Protein AF-A0A2J7PBF2-F1 (afdb_monomer_lite)

Structure (mmCIF, N/CA/C/O backbone):
data_AF-A0A2J7PBF2-F1
#
_entry.id   AF-A0A2J7PBF2-F1
#
loop_
_atom_site.group_PDB
_atom_site.id
_atom_site.type_symbol
_atom_site.label_atom_id
_atom_site.label_alt_id
_atom_site.label_comp_id
_atom_site.label_asym_id
_atom_site.label_entity_id
_atom_site.label_seq_id
_atom_site.pdbx_PDB_ins_code
_atom_site.Cartn_x
_atom_site.Cartn_y
_atom_site.Cartn_z
_atom_site.occupancy
_atom_site.B_iso_or_equiv
_atom_site.auth_seq_id
_atom_site.auth_comp_id
_atom_site.auth_asym_id
_atom_site.auth_atom_id
_atom_site.pdbx_PDB_model_num
ATOM 1 N N . MET A 1 1 ? -0.449 34.170 13.528 1.00 55.34 1 MET A N 1
ATOM 2 C CA . MET A 1 1 ? -1.630 33.608 12.831 1.00 55.34 1 MET A CA 1
ATOM 3 C C . MET A 1 1 ? -2.897 34.464 12.978 1.00 55.34 1 MET A C 1
ATOM 5 O O . MET A 1 1 ? -3.368 34.938 11.955 1.00 55.34 1 MET A O 1
ATOM 9 N N . ARG A 1 2 ? -3.435 34.766 14.178 1.00 56.31 2 ARG A N 1
ATOM 10 C CA . ARG A 1 2 ? -4.659 35.613 14.308 1.00 56.31 2 ARG A CA 1
ATOM 11 C C . ARG A 1 2 ? -4.538 37.021 13.689 1.00 56.31 2 ARG A C 1
ATOM 13 O O . ARG A 1 2 ? -5.483 37.511 13.079 1.00 56.31 2 ARG A O 1
ATOM 20 N N . ARG A 1 3 ? -3.357 37.652 13.784 1.00 59.91 3 ARG A N 1
ATOM 21 C CA . ARG A 1 3 ? -3.065 38.943 13.121 1.00 59.91 3 ARG A CA 1
ATOM 22 C C . ARG A 1 3 ? -3.139 38.848 11.590 1.00 59.91 3 ARG A C 1
ATOM 24 O O . ARG A 1 3 ? -3.672 39.749 10.958 1.00 59.91 3 ARG A O 1
ATOM 31 N N . THR A 1 4 ? -2.675 37.736 11.019 1.00 63.25 4 THR A N 1
ATOM 32 C CA . THR A 1 4 ? -2.695 37.460 9.576 1.00 63.25 4 THR A CA 1
ATOM 33 C C . THR A 1 4 ? -4.127 37.332 9.055 1.00 63.25 4 THR A C 1
ATOM 35 O O . THR A 1 4 ? -4.470 37.960 8.063 1.00 63.25 4 THR A O 1
ATOM 38 N N . GLN A 1 5 ? -5.000 36.614 9.769 1.00 62.41 5 GLN A N 1
ATOM 39 C CA . GLN A 1 5 ? -6.419 36.494 9.410 1.00 62.41 5 GLN A CA 1
ATOM 40 C C . GLN A 1 5 ? -7.144 37.847 9.428 1.00 62.41 5 GLN A C 1
ATOM 42 O O . GLN A 1 5 ? -7.892 38.161 8.508 1.00 62.41 5 GLN A O 1
ATOM 47 N N . CYS A 1 6 ? -6.907 38.666 10.457 1.00 63.06 6 CYS A N 1
ATOM 48 C CA . CYS A 1 6 ? -7.528 39.987 10.566 1.00 63.06 6 CYS A CA 1
ATOM 49 C C . CYS A 1 6 ? -7.038 40.941 9.458 1.00 63.06 6 CYS A C 1
ATOM 51 O O . CYS A 1 6 ? -7.817 41.728 8.923 1.00 63.06 6 CYS A O 1
ATOM 53 N N . PHE A 1 7 ? -5.763 40.825 9.072 1.00 68.50 7 PHE A N 1
ATOM 54 C CA . PHE A 1 7 ? -5.171 41.577 7.967 1.00 68.50 7 PHE A CA 1
ATOM 55 C C . PHE A 1 7 ? -5.744 41.162 6.604 1.00 68.50 7 PHE A C 1
ATOM 57 O O . PHE A 1 7 ? -6.197 42.027 5.862 1.00 68.50 7 PHE A O 1
ATOM 64 N N . ILE A 1 8 ? -5.821 39.856 6.312 1.00 67.00 8 ILE A N 1
ATOM 65 C CA . ILE A 1 8 ? -6.420 39.324 5.073 1.00 67.00 8 ILE A CA 1
ATOM 66 C C . ILE A 1 8 ? -7.884 39.757 4.956 1.00 67.00 8 ILE A C 1
ATOM 68 O O . ILE A 1 8 ? -8.304 40.244 3.910 1.00 67.00 8 ILE A O 1
ATOM 72 N N . ARG A 1 9 ? -8.654 39.652 6.047 1.00 66.69 9 ARG A N 1
ATOM 73 C CA . ARG A 1 9 ? -10.067 40.047 6.062 1.00 66.69 9 ARG A CA 1
ATOM 74 C C . ARG A 1 9 ? -10.241 41.544 5.795 1.00 66.69 9 ARG A C 1
ATOM 76 O O . ARG A 1 9 ? -11.125 41.912 5.032 1.00 66.69 9 ARG A O 1
ATOM 83 N N . LYS A 1 10 ? -9.379 42.402 6.359 1.00 67.69 10 LYS A N 1
ATOM 84 C CA . LYS A 1 10 ? -9.361 43.840 6.035 1.00 67.69 10 LYS A CA 1
ATOM 85 C C . LYS A 1 10 ? -8.977 44.097 4.577 1.00 67.69 10 LYS A C 1
ATOM 87 O O . LYS A 1 10 ? -9.641 44.898 3.937 1.00 67.69 10 LYS A O 1
ATOM 92 N N . MET A 1 11 ? -7.966 43.412 4.043 1.00 64.62 11 MET A N 1
ATOM 93 C CA . MET A 1 11 ? -7.528 43.575 2.648 1.00 64.62 11 MET A CA 1
ATOM 94 C C . MET A 1 11 ? -8.605 43.177 1.632 1.00 64.62 11 MET A C 1
ATOM 96 O O . MET A 1 11 ? -8.793 43.887 0.650 1.00 64.62 11 MET A O 1
ATOM 100 N N . LEU A 1 12 ? -9.327 42.080 1.885 1.00 62.88 12 LEU A N 1
ATOM 101 C CA . LEU A 1 12 ? -10.413 41.604 1.021 1.00 62.88 12 LEU A CA 1
ATOM 102 C C . LEU A 1 12 ? -11.661 42.499 1.107 1.00 62.88 12 LEU A C 1
ATOM 104 O O . LEU A 1 12 ? -12.283 42.772 0.086 1.00 62.88 12 LEU A O 1
ATOM 108 N N . LEU A 1 13 ? -12.006 42.999 2.302 1.00 61.34 13 LEU A N 1
ATOM 109 C CA . LEU A 1 13 ? -13.148 43.906 2.502 1.00 61.34 13 LEU A CA 1
ATOM 110 C C . LEU A 1 13 ? -12.910 45.321 1.957 1.00 61.34 13 LEU A C 1
ATOM 112 O O . LEU A 1 13 ? -13.873 46.025 1.676 1.00 61.34 13 LEU A O 1
ATOM 116 N N . LEU A 1 14 ? -11.653 45.752 1.816 1.00 56.31 14 LEU A N 1
ATOM 117 C CA . LEU A 1 14 ? -11.315 47.100 1.350 1.00 56.31 14 LEU A CA 1
ATOM 118 C C . LEU A 1 14 ? -11.436 47.294 -0.171 1.00 56.31 14 LEU A C 1
ATOM 120 O O . LEU A 1 14 ? -11.227 48.409 -0.635 1.00 56.31 14 LEU A O 1
ATOM 124 N N . SER A 1 15 ? -11.820 46.278 -0.958 1.00 52.28 15 SER A N 1
ATOM 125 C CA . SER A 1 15 ? -12.108 46.417 -2.405 1.00 52.28 15 SER A CA 1
ATOM 126 C C . SER A 1 15 ? -11.016 47.158 -3.208 1.00 52.28 15 SER A C 1
ATOM 128 O O . SER A 1 15 ? -11.296 47.781 -4.226 1.00 52.28 15 SER A O 1
ATOM 130 N N . CYS A 1 16 ? -9.754 47.118 -2.761 1.00 54.62 16 CYS A N 1
ATOM 131 C CA . CYS A 1 16 ? -8.705 47.960 -3.346 1.00 54.62 16 CYS A CA 1
ATOM 132 C C . CYS A 1 16 ? -8.061 47.381 -4.614 1.00 54.62 16 CYS A C 1
ATOM 134 O O . CYS A 1 16 ? -7.408 48.132 -5.328 1.00 54.62 16 CYS A O 1
ATOM 136 N N . PHE A 1 17 ? -8.237 46.095 -4.938 1.00 57.12 17 PHE A N 1
ATOM 137 C CA . PHE A 1 17 ? -7.654 45.505 -6.150 1.00 57.12 17 PHE A CA 1
ATOM 138 C C . PHE A 1 17 ? -8.532 44.377 -6.702 1.00 57.12 17 PHE A C 1
ATOM 140 O O . PHE A 1 17 ? -8.533 43.272 -6.168 1.00 57.12 17 PHE A O 1
ATOM 147 N N . CYS A 1 18 ? -9.226 44.622 -7.819 1.00 58.78 18 CYS A N 1
ATOM 148 C CA . CYS A 1 18 ? -10.043 43.616 -8.518 1.00 58.78 18 CYS A CA 1
ATOM 149 C C . CYS A 1 18 ? -9.223 42.464 -9.142 1.00 58.78 18 CYS A C 1
ATOM 151 O O . CYS A 1 18 ? -9.798 41.587 -9.776 1.00 58.78 18 CYS A O 1
ATOM 153 N N . HIS A 1 19 ? -7.890 42.473 -9.033 1.00 70.88 19 HIS A N 1
ATOM 154 C CA . HIS A 1 19 ? -6.988 41.471 -9.628 1.00 70.88 19 HIS A CA 1
ATOM 155 C C . HIS A 1 19 ? -6.081 40.779 -8.601 1.00 70.88 19 HIS A C 1
ATOM 157 O O . HIS A 1 19 ? -5.172 40.038 -8.972 1.00 70.88 19 HIS A O 1
ATOM 163 N N . LEU A 1 20 ? -6.291 41.008 -7.303 1.00 70.06 20 LEU A N 1
ATOM 164 C CA . LEU A 1 20 ? -5.464 40.370 -6.288 1.00 70.06 20 LEU A CA 1
ATOM 165 C C . LEU A 1 20 ? -5.981 38.961 -5.967 1.00 70.06 20 LEU A C 1
ATOM 167 O O . LEU A 1 20 ? -7.043 38.809 -5.371 1.00 70.06 20 LEU A O 1
ATOM 171 N N . THR A 1 21 ? -5.181 37.944 -6.291 1.00 77.56 21 THR A N 1
ATOM 172 C CA . THR A 1 21 ? -5.405 36.553 -5.866 1.00 77.56 21 THR A CA 1
ATOM 173 C C . THR A 1 21 ? -4.344 36.160 -4.840 1.00 77.56 21 THR A C 1
ATOM 175 O O . THR A 1 21 ? -3.152 36.325 -5.087 1.00 77.56 21 THR A O 1
ATOM 178 N N . ILE A 1 22 ? -4.764 35.643 -3.682 1.00 77.94 22 ILE A N 1
ATOM 179 C CA . ILE A 1 22 ? -3.864 35.139 -2.633 1.00 77.94 22 ILE A CA 1
ATOM 180 C C . ILE A 1 22 ? -3.966 33.612 -2.616 1.00 77.94 22 ILE A C 1
ATOM 182 O O . ILE A 1 22 ? -5.047 33.077 -2.379 1.00 77.94 22 ILE A O 1
ATOM 186 N N . ILE A 1 23 ? -2.847 32.918 -2.845 1.00 81.38 23 ILE A N 1
ATOM 187 C CA . ILE A 1 23 ? -2.780 31.450 -2.853 1.00 81.38 23 ILE A CA 1
ATOM 188 C C . ILE A 1 23 ? -2.125 30.967 -1.558 1.00 81.38 23 ILE A C 1
ATOM 190 O O . ILE A 1 23 ? -1.000 31.351 -1.237 1.00 81.38 23 ILE A O 1
ATOM 194 N N . PHE A 1 24 ? -2.825 30.102 -0.823 1.00 77.38 24 PHE A N 1
ATOM 195 C CA . PHE A 1 24 ? -2.285 29.392 0.334 1.00 77.38 24 PHE A CA 1
ATOM 196 C C . PHE A 1 24 ? -2.033 27.934 -0.047 1.00 77.38 24 PHE A C 1
ATOM 198 O O . PHE A 1 24 ? -2.976 27.212 -0.351 1.00 77.38 24 PHE A O 1
ATOM 205 N N . ASN A 1 25 ? -0.773 27.496 0.013 1.00 76.31 25 ASN A N 1
ATOM 206 C CA . ASN A 1 25 ? -0.410 26.091 -0.156 1.00 76.31 25 ASN A CA 1
ATOM 207 C C . ASN A 1 25 ? -0.155 25.461 1.211 1.00 76.31 25 ASN A C 1
ATOM 209 O O . ASN A 1 25 ? 0.690 25.929 1.977 1.00 76.31 25 ASN A O 1
ATOM 213 N N . SER A 1 26 ? -0.870 24.384 1.518 1.00 70.69 26 SER A N 1
ATOM 214 C CA . SER A 1 26 ? -0.619 23.601 2.720 1.00 70.69 26 SER A CA 1
ATOM 215 C C . SER A 1 26 ? -0.996 22.141 2.543 1.00 70.69 26 SER A C 1
ATOM 217 O O . SER A 1 26 ? -2.040 21.845 1.969 1.00 70.69 26 SER A O 1
ATOM 219 N N . PHE A 1 27 ? -0.207 21.242 3.130 1.00 61.25 27 PHE A N 1
ATOM 220 C CA . PHE A 1 27 ? -0.631 19.860 3.322 1.00 61.25 27 PHE A CA 1
ATOM 221 C C . PHE A 1 27 ? -1.717 19.809 4.400 1.00 61.25 27 PHE A C 1
ATOM 223 O O . PHE A 1 27 ? -1.505 20.379 5.478 1.00 61.25 27 PHE A O 1
ATOM 230 N N . PRO A 1 28 ? -2.855 19.135 4.159 1.00 53.97 28 PRO A N 1
ATOM 231 C CA . PRO A 1 28 ? -3.890 18.987 5.167 1.00 53.97 28 PRO A CA 1
ATOM 232 C C . PRO A 1 28 ? -3.368 18.093 6.299 1.00 53.97 28 PRO A C 1
ATOM 234 O O . PRO A 1 28 ? -3.503 16.875 6.286 1.00 53.97 28 PRO A O 1
ATOM 237 N N . LYS A 1 29 ? -2.750 18.696 7.317 1.00 53.97 29 LYS A N 1
ATOM 238 C CA . LYS A 1 29 ? -2.729 18.093 8.654 1.00 53.97 29 LYS A CA 1
ATOM 239 C C . LYS A 1 29 ? -4.139 18.251 9.222 1.00 53.97 29 LYS A C 1
ATOM 241 O O . LYS A 1 29 ? -4.768 19.272 8.939 1.00 53.97 29 LYS A O 1
ATOM 246 N N . ARG A 1 30 ? -4.638 17.250 9.974 1.00 47.62 30 ARG A N 1
ATOM 247 C CA . ARG A 1 30 ? -5.974 17.283 10.616 1.00 47.62 30 ARG A CA 1
ATOM 248 C C . ARG A 1 30 ? -6.284 18.711 11.073 1.00 47.62 30 ARG A C 1
ATOM 250 O O . ARG A 1 30 ? -5.440 19.313 11.731 1.00 47.62 30 ARG A O 1
ATOM 257 N N . CYS A 1 31 ? -7.452 19.220 10.678 1.00 50.06 31 CYS A N 1
ATOM 258 C CA . CYS A 1 31 ? -7.859 20.631 10.586 1.00 50.06 31 CYS A CA 1
ATOM 259 C C . CYS A 1 31 ? -7.733 21.514 11.850 1.00 50.06 31 CYS A C 1
ATOM 261 O O . CYS A 1 31 ? -8.259 22.622 11.870 1.00 50.06 31 CYS A O 1
ATOM 263 N N . THR A 1 32 ? -7.047 21.084 12.905 1.00 51.72 32 THR A N 1
ATOM 264 C CA . THR A 1 32 ? -6.913 21.802 14.175 1.00 51.72 32 THR A CA 1
ATOM 265 C C . THR A 1 32 ? -5.867 22.920 14.158 1.00 51.72 32 THR A C 1
ATOM 267 O O . THR A 1 32 ? -5.879 23.762 15.053 1.00 51.72 32 THR A O 1
ATOM 270 N N . SER A 1 33 ? -4.973 22.979 13.163 1.00 56.09 33 SER A N 1
ATOM 271 C CA . SER A 1 33 ? -3.923 24.011 13.088 1.00 56.09 33 SER A CA 1
ATOM 272 C C . SER A 1 33 ? -4.287 25.244 12.251 1.00 56.09 33 SER A C 1
ATOM 274 O O . SER A 1 33 ? -3.586 26.256 12.332 1.00 56.09 33 SER A O 1
ATOM 276 N N . TYR A 1 34 ? -5.361 25.195 11.457 1.00 62.75 34 TYR A N 1
ATOM 277 C CA . TYR A 1 34 ? -5.760 26.291 10.569 1.00 62.75 34 TYR A CA 1
ATOM 278 C C . TYR A 1 34 ? -6.871 27.140 11.184 1.00 62.75 34 TYR A C 1
ATOM 280 O O . TYR A 1 34 ? -7.789 26.643 11.831 1.00 62.75 34 TYR A O 1
ATOM 288 N N . LEU A 1 35 ? -6.798 28.455 10.966 1.00 71.94 35 LEU A N 1
ATOM 289 C CA . LEU A 1 35 ? -7.853 29.367 11.394 1.00 71.94 35 LEU A CA 1
ATOM 290 C C . LEU A 1 35 ? -9.091 29.131 10.530 1.00 71.94 35 LEU A C 1
ATOM 292 O O . LEU A 1 35 ? -9.091 29.466 9.345 1.00 71.94 35 LEU A O 1
ATOM 296 N N . GLN A 1 36 ? -10.142 28.600 11.151 1.00 72.25 36 GLN A N 1
ATOM 297 C CA . GLN A 1 36 ? -11.417 28.268 10.517 1.00 72.25 36 GLN A CA 1
ATOM 298 C C . GLN A 1 36 ? -11.941 29.393 9.610 1.00 72.25 36 GLN A C 1
ATOM 300 O O . GLN A 1 36 ? -12.269 29.146 8.456 1.00 72.25 36 GLN A O 1
ATOM 305 N N . GLY A 1 37 ? -11.895 30.649 10.063 1.00 73.19 37 GLY A N 1
ATOM 306 C CA . GLY A 1 37 ? -12.390 31.766 9.254 1.00 73.19 37 GLY A CA 1
ATOM 307 C C . GLY A 1 37 ? -11.551 32.117 8.012 1.00 73.19 37 GLY A C 1
ATOM 308 O O . GLY A 1 37 ? -12.061 32.822 7.152 1.00 73.19 37 GLY A O 1
ATOM 309 N N . ILE A 1 38 ? -10.291 31.665 7.883 1.00 76.44 38 ILE A N 1
ATOM 310 C CA . ILE A 1 38 ? -9.569 31.750 6.594 1.00 76.44 38 ILE A CA 1
ATOM 311 C C . ILE A 1 38 ? -10.125 30.690 5.645 1.00 76.44 38 ILE A C 1
ATOM 313 O O . ILE A 1 38 ? -10.450 31.018 4.512 1.00 76.44 38 ILE A O 1
ATOM 317 N N . LEU A 1 39 ? -10.286 29.454 6.129 1.00 76.19 39 LEU A N 1
ATOM 318 C CA . LEU A 1 39 ? -10.810 28.340 5.337 1.00 76.19 39 LEU A CA 1
ATOM 319 C C . LEU A 1 39 ? -12.247 28.590 4.865 1.00 76.19 39 LEU A C 1
ATOM 321 O O . LEU A 1 39 ? -12.587 28.236 3.745 1.00 76.19 39 LEU A O 1
ATOM 325 N N . GLU A 1 40 ? -13.097 29.190 5.695 1.00 77.75 40 GLU A N 1
ATOM 326 C CA . GLU A 1 40 ? -14.477 29.539 5.324 1.00 77.75 40 GLU A CA 1
ATOM 327 C C . GLU A 1 40 ? -14.551 30.657 4.276 1.00 77.75 40 GLU A C 1
ATOM 329 O O . GLU A 1 40 ? -15.491 30.692 3.492 1.00 77.75 40 GLU A O 1
ATOM 334 N N . SER A 1 41 ? -13.563 31.559 4.245 1.00 78.44 41 SER A N 1
ATOM 335 C CA . SER A 1 41 ? -13.535 32.712 3.329 1.00 78.44 41 SER A CA 1
ATOM 336 C C . SER A 1 41 ? -12.669 32.486 2.081 1.00 78.44 41 SER A C 1
ATOM 338 O O . SER A 1 41 ? -12.477 33.416 1.300 1.00 78.44 41 SER A O 1
ATOM 340 N N . SER A 1 42 ? -12.110 31.286 1.898 1.00 81.38 42 SER A N 1
ATOM 341 C CA . SER A 1 42 ? -11.224 30.943 0.781 1.00 81.38 42 SER A CA 1
ATOM 342 C C . SER A 1 42 ? -11.865 29.933 -0.167 1.00 81.38 42 SER A C 1
ATOM 344 O O . SER A 1 42 ? -12.557 29.018 0.279 1.00 81.38 42 SER A O 1
ATOM 346 N N . ILE A 1 43 ? -11.540 30.020 -1.458 1.00 81.69 43 ILE A N 1
ATOM 347 C CA . ILE A 1 43 ? -11.797 28.927 -2.404 1.00 81.69 43 ILE A CA 1
ATOM 348 C C . ILE A 1 43 ? -10.828 27.788 -2.076 1.00 81.69 43 ILE A C 1
ATOM 350 O O . ILE A 1 43 ? -9.616 27.997 -2.016 1.00 81.69 43 ILE A O 1
ATOM 354 N N . LYS A 1 44 ? -11.365 26.592 -1.829 1.00 84.44 44 LYS A N 1
ATOM 355 C CA . LYS A 1 44 ? -10.581 25.400 -1.488 1.00 84.44 44 LYS A CA 1
ATOM 356 C C . LYS A 1 44 ? -10.373 24.582 -2.754 1.00 84.44 44 LYS A C 1
ATOM 358 O O . LYS A 1 44 ? -11.344 24.115 -3.339 1.00 84.44 44 LYS A O 1
ATOM 363 N N . ILE A 1 45 ? -9.117 24.422 -3.155 1.00 82.88 45 ILE A N 1
ATOM 364 C CA . ILE A 1 45 ? -8.722 23.547 -4.259 1.00 82.88 45 ILE A CA 1
ATOM 365 C C . ILE A 1 45 ? -7.903 22.415 -3.649 1.00 82.88 45 ILE A C 1
ATOM 367 O O . ILE A 1 45 ? -6.855 22.657 -3.049 1.00 82.88 45 ILE A O 1
ATOM 371 N N . THR A 1 46 ? -8.406 21.192 -3.764 1.00 77.38 46 THR A N 1
ATOM 372 C CA . THR A 1 46 ? -7.717 19.979 -3.324 1.00 77.38 46 THR A CA 1
ATOM 373 C C . THR A 1 46 ? -7.104 19.303 -4.541 1.00 77.38 46 THR A C 1
ATOM 375 O O . THR A 1 46 ? -7.813 18.918 -5.465 1.00 77.38 46 THR A O 1
ATOM 378 N N . ASN A 1 47 ? -5.775 19.190 -4.555 1.00 75.00 47 ASN A N 1
ATOM 379 C CA . ASN A 1 47 ? -5.074 18.360 -5.528 1.00 75.00 47 ASN A CA 1
ATOM 380 C C . ASN A 1 47 ? -4.877 16.977 -4.907 1.00 75.00 47 ASN A C 1
ATOM 382 O O . ASN A 1 47 ? -3.939 16.767 -4.132 1.00 75.00 47 ASN A O 1
ATOM 386 N N . GLU A 1 48 ? -5.814 16.073 -5.167 1.00 69.81 48 GLU A N 1
ATOM 387 C CA . GLU A 1 48 ? -5.691 14.683 -4.743 1.00 69.81 48 GLU A CA 1
ATOM 388 C C . GLU A 1 48 ? -4.881 13.917 -5.793 1.00 69.81 48 GLU A C 1
ATOM 390 O O . GLU A 1 48 ? -5.104 14.112 -6.991 1.00 69.81 48 GLU A O 1
ATOM 395 N N . PRO A 1 49 ? -3.908 13.079 -5.384 1.00 68.31 49 PRO A N 1
ATOM 396 C CA . PRO A 1 49 ? -3.228 12.222 -6.340 1.00 68.31 49 PRO A CA 1
ATOM 397 C C . PRO A 1 49 ? -4.275 11.338 -7.026 1.00 68.31 49 PRO A C 1
ATOM 399 O O . PRO A 1 49 ? -5.210 10.890 -6.355 1.00 68.31 49 PRO A O 1
ATOM 402 N N . PRO A 1 50 ? -4.133 11.082 -8.336 1.00 70.75 50 PRO A N 1
ATOM 403 C CA . PRO A 1 50 ? -5.074 10.219 -9.020 1.00 70.75 50 PRO A CA 1
ATOM 404 C C . PRO A 1 50 ? -5.053 8.840 -8.351 1.00 70.75 50 PRO A C 1
ATOM 406 O O . PRO A 1 50 ? -3.997 8.351 -7.945 1.00 70.75 50 PRO A O 1
ATOM 409 N N . THR A 1 51 ? -6.236 8.268 -8.156 1.00 78.50 51 THR A N 1
ATOM 410 C CA . THR A 1 51 ? -6.420 6.998 -7.451 1.00 78.50 51 THR A CA 1
ATOM 411 C C . THR A 1 51 ? -6.569 5.861 -8.451 1.00 78.50 51 THR A C 1
ATOM 413 O O . THR A 1 51 ? -7.010 6.075 -9.580 1.00 78.50 51 THR A O 1
ATOM 416 N N . GLY A 1 52 ? -6.171 4.659 -8.037 1.00 87.19 52 GLY A N 1
ATOM 417 C CA . GLY A 1 52 ? -6.268 3.460 -8.865 1.00 87.19 52 GLY A CA 1
ATOM 418 C C . GLY A 1 52 ? -4.954 3.044 -9.521 1.00 87.19 52 GLY A C 1
ATOM 419 O O . GLY A 1 52 ? -3.974 3.793 -9.560 1.00 87.19 52 GLY A O 1
ATOM 420 N N . MET A 1 53 ? -4.909 1.795 -9.990 1.00 92.56 53 MET A N 1
ATOM 421 C CA . MET A 1 53 ? -3.679 1.189 -10.514 1.00 92.56 53 MET A CA 1
ATOM 422 C C . MET A 1 53 ? -3.184 1.898 -11.777 1.00 92.56 53 MET A C 1
ATOM 424 O O . MET A 1 53 ? -2.021 2.287 -11.838 1.00 92.56 53 MET A O 1
ATOM 428 N N . GLN A 1 54 ? -4.075 2.119 -12.746 1.00 92.94 54 GLN A N 1
ATOM 429 C CA . GLN A 1 54 ? -3.741 2.711 -14.045 1.00 92.94 54 GLN A CA 1
ATOM 430 C C . GLN A 1 54 ? -3.082 4.079 -13.889 1.00 92.94 54 GLN A C 1
ATOM 432 O O . GLN A 1 54 ? -1.986 4.323 -14.389 1.00 92.94 54 GLN A O 1
ATOM 437 N N . ALA A 1 55 ? -3.716 4.957 -13.114 1.00 92.56 55 ALA A N 1
ATOM 438 C CA . ALA A 1 55 ? -3.238 6.316 -12.952 1.00 92.56 55 ALA A CA 1
ATOM 439 C C . ALA A 1 55 ? -1.918 6.391 -12.169 1.00 92.56 55 ALA A C 1
ATOM 441 O O . ALA A 1 55 ? -1.053 7.205 -12.492 1.00 92.56 55 ALA A O 1
ATOM 442 N N . ASN A 1 56 ? -1.726 5.523 -11.168 1.00 93.25 56 ASN A N 1
ATOM 443 C CA . ASN A 1 56 ? -0.451 5.443 -10.458 1.00 93.25 56 ASN A CA 1
ATOM 444 C C . ASN A 1 56 ? 0.661 4.830 -11.307 1.00 93.25 56 ASN A C 1
ATOM 446 O O . ASN A 1 56 ? 1.809 5.238 -11.151 1.00 93.25 56 ASN A O 1
ATOM 450 N N . LEU A 1 57 ? 0.343 3.896 -12.203 1.00 94.75 57 LEU A N 1
ATOM 451 C CA . LEU A 1 57 ? 1.327 3.312 -13.104 1.00 94.75 57 LEU A CA 1
ATOM 452 C C . LEU A 1 57 ? 1.807 4.327 -14.146 1.00 94.75 57 LEU A C 1
ATOM 454 O O . LEU A 1 57 ? 3.014 4.482 -14.314 1.00 94.75 57 LEU A O 1
ATOM 458 N N . HIS A 1 58 ? 0.895 5.091 -14.758 1.00 94.81 58 HIS A N 1
ATOM 459 C CA . HIS A 1 58 ? 1.282 6.227 -15.603 1.00 94.81 58 HIS A CA 1
ATOM 460 C C . HIS A 1 58 ? 2.135 7.223 -14.831 1.00 94.81 58 HIS A C 1
ATOM 462 O O . HIS A 1 58 ? 3.222 7.569 -15.270 1.00 94.81 58 HIS A O 1
ATOM 468 N N . LYS A 1 59 ? 1.701 7.602 -13.626 1.00 93.25 59 LYS A N 1
ATOM 469 C CA . LYS A 1 59 ? 2.452 8.527 -12.777 1.00 93.25 59 LYS A CA 1
ATOM 470 C C . LYS A 1 59 ? 3.845 8.004 -12.411 1.00 93.25 59 LYS A C 1
ATOM 472 O O . LYS A 1 59 ? 4.755 8.806 -12.222 1.00 93.25 59 LYS A O 1
ATOM 477 N N . ALA A 1 60 ? 4.013 6.692 -12.248 1.00 94.94 60 ALA A N 1
ATOM 478 C CA . ALA A 1 60 ? 5.313 6.076 -12.010 1.00 94.94 60 ALA A CA 1
ATOM 479 C C . ALA A 1 60 ? 6.203 6.188 -13.258 1.00 94.94 60 ALA A C 1
ATOM 481 O O . ALA A 1 60 ? 7.350 6.618 -13.131 1.00 94.94 60 ALA A O 1
ATOM 482 N N . LEU A 1 61 ? 5.656 5.895 -14.442 1.00 94.81 61 LEU A N 1
ATOM 483 C CA . LEU A 1 61 ? 6.355 6.015 -15.725 1.00 94.81 61 LEU A CA 1
ATOM 484 C C . LEU A 1 61 ? 6.682 7.459 -16.116 1.00 94.81 61 LEU A C 1
ATOM 486 O O . LEU A 1 61 ? 7.757 7.691 -16.654 1.00 94.81 61 LEU A O 1
ATOM 490 N N . ASP A 1 62 ? 5.836 8.432 -15.771 1.00 94.88 62 ASP A N 1
ATOM 491 C CA . ASP A 1 62 ? 6.043 9.867 -16.033 1.00 94.88 62 ASP A CA 1
ATOM 492 C C . ASP A 1 62 ? 7.318 10.436 -15.382 1.00 94.88 62 ASP A C 1
ATOM 494 O O . ASP A 1 62 ? 7.748 11.544 -15.704 1.00 94.88 62 ASP A O 1
ATOM 498 N N . ASN A 1 63 ? 7.941 9.700 -14.455 1.00 94.00 63 ASN A N 1
ATOM 499 C CA . ASN A 1 63 ? 9.238 10.075 -13.882 1.00 94.00 63 ASN A CA 1
ATOM 500 C C . ASN A 1 63 ? 10.416 9.788 -14.820 1.00 94.00 63 ASN A C 1
ATOM 502 O O . ASN A 1 63 ? 11.534 10.225 -14.542 1.00 94.00 63 ASN A O 1
ATOM 506 N N . PHE A 1 64 ? 10.170 9.068 -15.912 1.00 94.88 64 PHE A N 1
ATOM 507 C CA . PHE A 1 64 ? 11.154 8.665 -16.902 1.00 94.88 64 PHE A CA 1
ATOM 508 C C . PHE A 1 64 ? 10.775 9.220 -18.276 1.00 94.88 64 PHE A C 1
ATOM 510 O O . PHE A 1 64 ? 9.618 9.517 -18.560 1.00 94.88 64 PHE A O 1
ATOM 517 N N . ASN A 1 65 ? 11.773 9.381 -19.138 1.00 93.50 65 ASN A N 1
ATOM 518 C CA . ASN A 1 65 ? 11.606 9.823 -20.519 1.00 93.50 65 ASN A CA 1
ATOM 519 C C . ASN A 1 65 ? 12.168 8.766 -21.483 1.00 93.50 65 ASN A C 1
ATOM 521 O O . ASN A 1 65 ? 12.763 7.776 -21.056 1.00 93.50 65 ASN A O 1
ATOM 525 N N . GLN A 1 66 ? 12.003 8.985 -22.792 1.00 92.75 66 GLN A N 1
ATOM 526 C CA . GLN A 1 66 ? 12.533 8.072 -23.811 1.00 92.75 66 GLN A CA 1
ATOM 527 C C . GLN A 1 66 ? 14.043 7.836 -23.652 1.00 92.75 66 GLN A C 1
ATOM 529 O O . GLN A 1 66 ? 14.499 6.701 -23.723 1.00 92.75 66 GLN A O 1
ATOM 534 N N . GLU A 1 67 ? 14.802 8.894 -23.361 1.00 92.75 67 GLU A N 1
ATOM 535 C CA . GLU A 1 67 ? 16.252 8.811 -23.160 1.00 92.75 67 GLU A CA 1
ATOM 536 C C . GLU A 1 67 ? 16.620 7.902 -21.978 1.00 92.75 67 GLU A C 1
ATOM 538 O O . GLU A 1 67 ? 17.566 7.127 -22.068 1.00 92.75 67 GLU A O 1
ATOM 543 N N . ALA A 1 68 ? 15.855 7.952 -20.884 1.00 91.19 68 ALA A N 1
ATOM 544 C CA . ALA A 1 68 ? 16.047 7.073 -19.738 1.00 91.19 68 ALA A CA 1
ATOM 545 C C . ALA A 1 68 ? 15.733 5.612 -20.079 1.00 91.19 68 ALA A C 1
ATOM 547 O O . ALA A 1 68 ? 16.411 4.725 -19.577 1.00 91.19 68 ALA A O 1
ATOM 548 N N . LEU A 1 69 ? 14.749 5.337 -20.941 1.00 91.00 69 LEU A N 1
ATOM 549 C CA . LEU A 1 69 ? 14.454 3.969 -21.389 1.00 91.00 69 LEU A CA 1
ATOM 550 C C . LEU A 1 69 ? 15.564 3.392 -22.281 1.00 91.00 69 LEU A C 1
ATOM 552 O O . LEU A 1 69 ? 15.776 2.182 -22.284 1.00 91.00 69 LEU A O 1
ATOM 556 N N . GLU A 1 70 ? 16.265 4.244 -23.026 1.00 91.81 70 GLU A N 1
ATOM 557 C CA . GLU A 1 70 ? 17.313 3.875 -23.992 1.00 91.81 70 GLU A CA 1
ATOM 558 C C . GLU A 1 70 ? 18.738 4.043 -23.435 1.00 91.81 70 GLU A C 1
ATOM 560 O O . GLU A 1 70 ? 19.720 3.895 -24.156 1.00 91.81 70 GLU A O 1
ATOM 565 N N . MET A 1 71 ? 18.882 4.349 -22.142 1.00 90.94 71 MET A N 1
ATOM 566 C CA . MET A 1 71 ? 20.193 4.647 -21.556 1.00 90.94 71 MET A CA 1
ATOM 567 C C . MET A 1 71 ? 21.094 3.413 -21.391 1.00 90.94 71 MET A C 1
ATOM 569 O O . MET A 1 71 ? 22.309 3.561 -21.286 1.00 90.94 71 MET A O 1
ATOM 573 N N . CYS A 1 72 ? 20.510 2.213 -21.312 1.00 91.19 72 CYS A N 1
ATOM 574 C CA . CYS A 1 72 ? 21.219 0.968 -21.021 1.00 91.19 72 CYS A CA 1
ATOM 575 C C . CYS A 1 72 ? 21.547 0.193 -22.301 1.00 91.19 72 CYS A C 1
ATOM 577 O O . CYS A 1 72 ? 20.700 0.031 -23.173 1.00 91.19 72 CYS A O 1
ATOM 579 N N . SER A 1 73 ? 22.749 -0.380 -22.364 1.00 90.19 73 SER A N 1
ATOM 580 C CA . SER A 1 73 ? 23.197 -1.269 -23.443 1.00 90.19 73 SER A CA 1
ATOM 581 C C . SER A 1 73 ? 22.334 -2.529 -23.598 1.00 90.19 73 SER A C 1
ATOM 583 O O . SER A 1 73 ? 22.253 -3.096 -24.687 1.00 90.19 73 SER A O 1
ATOM 585 N N . LYS A 1 74 ? 21.669 -2.955 -22.518 1.00 92.00 74 LYS A N 1
ATOM 586 C CA . LYS A 1 74 ? 20.730 -4.085 -22.463 1.00 92.00 74 LYS A CA 1
ATOM 587 C C . LYS A 1 74 ? 19.297 -3.585 -22.373 1.00 92.00 74 LYS A C 1
ATOM 589 O O . LYS A 1 74 ? 18.642 -3.688 -21.336 1.00 92.00 74 LYS A O 1
ATOM 594 N N . GLU A 1 75 ? 18.840 -2.969 -23.458 1.00 90.38 75 GLU A N 1
ATOM 595 C CA . GLU A 1 75 ? 17.559 -2.263 -23.472 1.00 90.38 75 GLU A CA 1
ATOM 596 C C . GLU A 1 75 ? 16.368 -3.156 -23.113 1.00 90.38 75 GLU A C 1
ATOM 598 O O . GLU A 1 75 ? 15.493 -2.718 -22.373 1.00 90.38 75 GLU A O 1
ATOM 603 N N . ALA A 1 76 ? 16.318 -4.393 -23.618 1.00 91.44 76 ALA A N 1
ATOM 604 C CA . ALA A 1 76 ? 15.172 -5.275 -23.401 1.00 91.44 76 ALA A CA 1
ATOM 605 C C . ALA A 1 76 ? 15.012 -5.625 -21.913 1.00 91.44 76 ALA A C 1
ATOM 607 O O . ALA A 1 76 ? 13.936 -5.455 -21.343 1.00 91.44 76 ALA A O 1
ATOM 608 N N . GLU A 1 77 ? 16.100 -6.040 -21.266 1.00 93.31 77 GLU A N 1
ATOM 609 C CA . GLU A 1 77 ? 16.135 -6.379 -19.847 1.00 93.31 77 GLU A CA 1
ATOM 610 C C . GLU A 1 77 ? 15.884 -5.151 -18.971 1.00 93.31 77 GLU A C 1
ATOM 612 O O . GLU A 1 77 ? 15.106 -5.214 -18.017 1.00 93.31 77 GLU A O 1
ATOM 617 N N . PHE A 1 78 ? 16.511 -4.019 -19.304 1.00 95.31 78 PHE A N 1
ATOM 618 C CA . PHE A 1 78 ? 16.351 -2.781 -18.549 1.00 95.31 78 PHE A CA 1
ATOM 619 C C . PHE A 1 78 ? 14.908 -2.274 -18.600 1.00 95.31 78 PHE A C 1
ATOM 621 O O . PHE A 1 78 ? 14.322 -2.015 -17.550 1.00 95.31 78 PHE A O 1
ATOM 628 N N . LYS A 1 79 ? 14.308 -2.180 -19.794 1.00 95.00 79 LYS A N 1
ATOM 629 C CA . LYS A 1 79 ? 12.937 -1.684 -19.973 1.00 95.00 79 LYS A CA 1
ATOM 630 C C . LYS A 1 79 ? 11.908 -2.612 -19.320 1.00 95.00 79 LYS A C 1
ATOM 632 O O . LYS A 1 79 ? 10.997 -2.125 -18.650 1.00 95.00 79 LYS A O 1
ATOM 637 N N . ALA A 1 80 ? 12.084 -3.932 -19.433 1.00 94.69 80 ALA A N 1
ATOM 638 C CA . ALA A 1 80 ? 11.195 -4.906 -18.800 1.00 94.69 80 ALA A CA 1
ATOM 639 C C . ALA A 1 80 ? 11.218 -4.791 -17.263 1.00 94.69 80 ALA A C 1
ATOM 641 O O . ALA A 1 80 ? 10.165 -4.680 -16.627 1.00 94.69 80 ALA A O 1
ATOM 642 N N . ILE A 1 81 ? 12.411 -4.737 -16.654 1.00 95.69 81 ILE A N 1
ATOM 643 C CA . ILE A 1 81 ? 12.552 -4.596 -15.195 1.00 95.69 81 ILE A CA 1
ATOM 644 C C . ILE A 1 81 ? 12.091 -3.209 -14.728 1.00 95.69 81 ILE A C 1
ATOM 646 O O . ILE A 1 81 ? 11.438 -3.109 -13.691 1.00 95.69 81 ILE A O 1
ATOM 650 N N . LEU A 1 82 ? 12.365 -2.141 -15.483 1.00 96.12 82 LEU A N 1
ATOM 651 C CA . LEU A 1 82 ? 11.890 -0.789 -15.171 1.00 96.12 82 LEU A CA 1
ATOM 652 C C . LEU A 1 82 ? 10.362 -0.734 -15.129 1.00 96.12 82 LEU A C 1
AT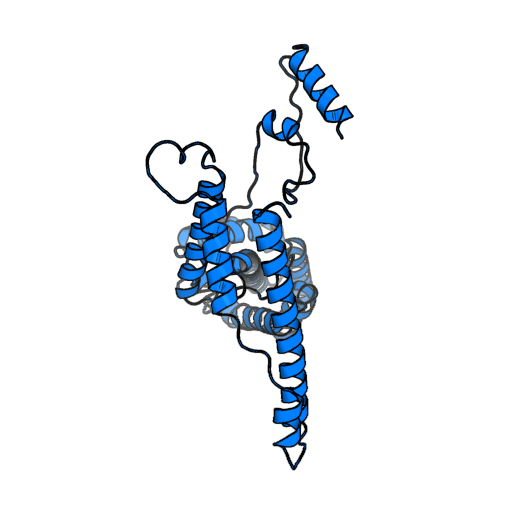OM 654 O O . LEU A 1 82 ? 9.800 -0.184 -14.180 1.00 96.12 82 LEU A O 1
ATOM 658 N N . PHE A 1 83 ? 9.684 -1.328 -16.113 1.00 96.12 83 PHE A N 1
ATOM 659 C CA . PHE A 1 83 ? 8.225 -1.385 -16.123 1.00 96.12 83 PHE A CA 1
ATOM 660 C C . PHE A 1 83 ? 7.688 -2.182 -14.927 1.00 96.12 83 PHE A C 1
ATOM 662 O O . PHE A 1 83 ? 6.782 -1.718 -14.233 1.00 96.12 83 PHE A O 1
ATOM 669 N N . SER A 1 84 ? 8.293 -3.336 -14.628 1.00 96.31 84 SER A N 1
ATOM 670 C CA . SER A 1 84 ? 7.946 -4.137 -13.448 1.00 96.31 84 SER A CA 1
ATOM 671 C C . SER A 1 84 ? 8.154 -3.364 -12.135 1.00 96.31 84 SER A C 1
ATOM 673 O O . SER A 1 84 ? 7.303 -3.404 -11.247 1.00 96.31 84 SER A O 1
ATOM 675 N N . LEU A 1 85 ? 9.215 -2.557 -12.024 1.00 96.69 85 LEU A N 1
ATOM 676 C CA . LEU A 1 85 ? 9.443 -1.665 -10.882 1.00 96.69 85 LEU A CA 1
ATOM 677 C C . LEU A 1 85 ? 8.406 -0.542 -10.784 1.00 96.69 85 LEU A C 1
ATOM 679 O O . LEU A 1 85 ? 7.993 -0.197 -9.676 1.00 96.69 85 LEU A O 1
ATOM 683 N N . CYS A 1 86 ? 7.962 0.021 -11.909 1.00 96.44 86 CYS A N 1
ATOM 684 C CA . CYS A 1 86 ? 6.884 1.012 -11.924 1.00 96.44 86 CYS A CA 1
ATOM 685 C C . CYS A 1 86 ? 5.562 0.391 -11.457 1.00 96.44 86 CYS A C 1
ATOM 687 O O . CYS A 1 86 ? 4.854 0.986 -10.641 1.00 96.44 86 CYS A O 1
ATOM 689 N N . TYR A 1 87 ? 5.270 -0.833 -11.903 1.00 96.44 87 TYR A N 1
ATOM 690 C CA . TYR A 1 87 ? 4.125 -1.614 -11.441 1.00 96.44 87 TYR A CA 1
ATOM 691 C C . TYR A 1 87 ? 4.206 -1.905 -9.944 1.00 96.44 87 TYR A C 1
ATOM 693 O O . TYR A 1 87 ? 3.278 -1.602 -9.195 1.00 96.44 87 TYR A O 1
ATOM 701 N N . PHE A 1 88 ? 5.350 -2.402 -9.477 1.00 96.75 88 PHE A N 1
ATOM 702 C CA . PHE A 1 88 ? 5.615 -2.626 -8.062 1.00 96.75 88 PHE A CA 1
ATOM 703 C C . PHE A 1 88 ? 5.430 -1.344 -7.236 1.00 96.75 88 PHE A C 1
ATOM 705 O O . PHE A 1 88 ? 4.756 -1.374 -6.206 1.00 96.75 88 PHE A O 1
ATOM 712 N N . HIS A 1 89 ? 5.952 -0.204 -7.702 1.00 96.12 89 HIS A N 1
ATOM 713 C CA . HIS A 1 89 ? 5.785 1.090 -7.040 1.00 96.12 89 HIS A CA 1
ATOM 714 C C . HIS A 1 89 ? 4.306 1.489 -6.917 1.00 96.12 89 HIS A C 1
ATOM 716 O O . HIS A 1 89 ? 3.857 1.901 -5.843 1.00 96.12 89 HIS A O 1
ATOM 722 N N . ALA A 1 90 ? 3.528 1.318 -7.990 1.00 94.94 90 ALA A N 1
ATOM 723 C CA . ALA A 1 90 ? 2.091 1.572 -7.982 1.00 94.94 90 ALA A CA 1
ATOM 724 C C . ALA A 1 90 ? 1.353 0.642 -7.000 1.00 94.94 90 ALA A C 1
ATOM 726 O O . ALA A 1 90 ? 0.518 1.108 -6.219 1.00 94.94 90 ALA A O 1
ATOM 727 N N . VAL A 1 91 ? 1.715 -0.647 -6.958 1.00 94.69 91 VAL A N 1
ATOM 728 C CA . VAL A 1 91 ? 1.165 -1.630 -6.010 1.00 94.69 91 VAL A CA 1
ATOM 729 C C . VAL A 1 91 ? 1.436 -1.208 -4.567 1.00 94.69 91 VAL A C 1
ATOM 731 O O . VAL A 1 91 ? 0.495 -1.092 -3.779 1.00 94.69 91 VAL A O 1
ATOM 734 N N . VAL A 1 92 ? 2.693 -0.955 -4.187 1.00 93.31 92 VAL A N 1
ATOM 735 C CA . VAL A 1 92 ? 3.034 -0.643 -2.787 1.00 93.31 92 VAL A CA 1
ATOM 736 C C . VAL A 1 92 ? 2.405 0.667 -2.313 1.00 93.31 92 VAL A C 1
ATOM 738 O O . VAL A 1 92 ? 1.980 0.749 -1.155 1.00 93.31 92 VAL A O 1
ATOM 741 N N . ALA A 1 93 ? 2.282 1.656 -3.205 1.00 91.12 93 ALA A N 1
ATOM 742 C CA . ALA A 1 93 ? 1.646 2.938 -2.923 1.00 91.12 93 ALA A CA 1
ATOM 743 C C . ALA A 1 93 ? 0.131 2.801 -2.699 1.00 91.12 93 ALA A C 1
ATOM 745 O O . ALA A 1 93 ? -0.400 3.355 -1.732 1.00 91.12 93 ALA A O 1
ATOM 746 N N . GLU A 1 94 ? -0.565 2.042 -3.547 1.00 91.12 94 GLU A N 1
ATOM 747 C CA . GLU A 1 94 ? -2.021 1.873 -3.475 1.00 91.12 94 GLU A CA 1
ATOM 748 C C . GLU A 1 94 ? -2.459 0.878 -2.404 1.00 91.12 94 GLU A C 1
ATOM 750 O O . GLU A 1 94 ? -3.526 1.051 -1.814 1.00 91.12 94 GLU A O 1
ATOM 755 N N . ARG A 1 95 ? -1.632 -0.120 -2.064 1.00 91.81 95 ARG A N 1
ATOM 756 C CA . ARG A 1 95 ? -1.965 -1.136 -1.050 1.00 91.81 95 ARG A CA 1
ATOM 757 C C . ARG A 1 95 ? -2.362 -0.548 0.306 1.00 91.81 95 ARG A C 1
ATOM 759 O O . ARG A 1 95 ? -3.130 -1.173 1.032 1.00 91.81 95 ARG A O 1
ATOM 766 N N . ARG A 1 96 ? -1.941 0.681 0.630 1.00 89.50 96 ARG A N 1
ATOM 767 C CA . ARG A 1 96 ? -2.366 1.404 1.846 1.00 89.50 96 ARG A CA 1
ATOM 768 C C . ARG A 1 96 ? -3.888 1.564 1.978 1.00 89.50 96 ARG A C 1
ATOM 770 O O . ARG A 1 96 ? -4.370 1.730 3.096 1.00 89.50 96 ARG A O 1
ATOM 777 N N . LYS A 1 97 ? -4.648 1.510 0.874 1.00 88.06 97 LYS A N 1
ATOM 778 C CA . LYS A 1 97 ? -6.117 1.640 0.892 1.00 88.06 97 LYS A CA 1
ATOM 779 C C . LYS A 1 97 ? -6.824 0.449 1.536 1.00 88.06 97 LYS A C 1
ATOM 781 O O . LYS A 1 97 ? -7.904 0.615 2.087 1.00 88.06 97 LYS A O 1
ATOM 786 N N . PHE A 1 98 ? -6.188 -0.723 1.550 1.00 91.44 98 PHE A N 1
ATOM 787 C CA . PHE A 1 98 ? -6.744 -1.949 2.133 1.00 91.44 98 PHE A CA 1
ATOM 788 C C . PHE A 1 98 ? -6.441 -2.103 3.635 1.00 91.44 98 PHE A C 1
ATOM 790 O O . PHE A 1 98 ? -6.631 -3.178 4.207 1.00 91.44 98 PHE A O 1
ATOM 797 N N . GLY A 1 99 ? -5.947 -1.048 4.295 1.00 89.50 99 GLY A N 1
ATOM 798 C CA . GLY A 1 99 ? -5.649 -1.071 5.727 1.00 89.50 99 GLY A CA 1
ATOM 799 C C . GLY A 1 99 ? -4.671 -2.200 6.097 1.00 89.50 99 GLY A C 1
ATOM 800 O O . GLY A 1 99 ? -3.728 -2.439 5.340 1.00 89.50 99 GLY A O 1
ATOM 801 N N . PRO A 1 100 ? -4.900 -2.930 7.209 1.00 90.31 100 PRO A N 1
ATOM 802 C CA . PRO A 1 100 ? -4.023 -4.020 7.652 1.00 90.31 100 PRO A CA 1
ATOM 803 C C . PRO A 1 100 ? -3.867 -5.177 6.655 1.00 90.31 100 PRO A C 1
ATOM 805 O O . PRO A 1 100 ? -2.850 -5.856 6.679 1.00 90.31 100 PRO A O 1
ATOM 808 N N . GLN A 1 101 ? -4.841 -5.403 5.762 1.00 91.12 101 GLN A N 1
ATOM 809 C CA . GLN A 1 101 ? -4.721 -6.425 4.709 1.00 91.12 101 GLN A CA 1
ATOM 810 C C . GLN A 1 101 ? -3.725 -6.012 3.614 1.00 91.12 101 GLN A C 1
ATOM 812 O O . GLN A 1 101 ? -3.138 -6.859 2.941 1.00 91.12 101 GLN A O 1
ATOM 817 N N . GLY A 1 102 ? -3.542 -4.703 3.430 1.00 92.31 102 GLY A N 1
ATOM 818 C CA . GLY A 1 102 ? -2.532 -4.134 2.550 1.00 92.31 102 GLY A CA 1
ATOM 819 C C . GLY A 1 102 ? -1.172 -4.048 3.234 1.00 92.31 102 GLY A C 1
ATOM 820 O O . GLY A 1 102 ? -0.219 -4.690 2.791 1.00 92.31 102 GLY A O 1
ATOM 821 N N . TRP A 1 103 ? -1.113 -3.265 4.313 1.00 93.06 103 TRP A N 1
ATOM 822 C CA . TRP A 1 103 ? 0.071 -3.039 5.139 1.00 93.06 103 TRP A CA 1
ATOM 823 C C . TRP A 1 103 ? -0.313 -2.938 6.617 1.00 93.06 103 TRP A C 1
ATOM 825 O O . TRP A 1 103 ? -1.203 -2.166 6.975 1.00 93.06 103 TRP A O 1
ATOM 835 N N . ASN A 1 104 ? 0.431 -3.606 7.507 1.00 92.12 104 ASN A N 1
ATOM 836 C CA . ASN A 1 104 ? 0.195 -3.466 8.956 1.00 92.12 104 ASN A CA 1
ATOM 837 C C . ASN A 1 104 ? 0.412 -2.025 9.466 1.00 92.12 104 ASN A C 1
ATOM 839 O O . ASN A 1 104 ? -0.155 -1.630 10.485 1.00 92.12 104 ASN A O 1
ATOM 843 N N . LYS A 1 105 ? 1.256 -1.238 8.783 1.00 90.38 105 LYS A N 1
ATOM 844 C CA . LYS A 1 105 ? 1.576 0.160 9.107 1.00 90.38 105 LYS A CA 1
ATOM 845 C C . LYS A 1 105 ? 1.641 0.986 7.824 1.00 90.38 105 LYS A C 1
ATOM 847 O O . LYS A 1 105 ? 1.938 0.459 6.760 1.00 90.38 105 LYS A O 1
ATOM 852 N N . ILE A 1 106 ? 1.399 2.291 7.925 1.00 89.00 106 ILE A N 1
ATOM 853 C CA . ILE A 1 106 ? 1.529 3.200 6.781 1.00 89.00 106 ILE A CA 1
ATOM 854 C C . ILE A 1 106 ? 3.007 3.548 6.592 1.00 89.00 106 ILE A C 1
ATOM 856 O O . ILE A 1 106 ? 3.609 4.160 7.476 1.00 89.00 106 ILE A O 1
ATOM 860 N N . TYR A 1 107 ? 3.562 3.191 5.434 1.00 91.12 107 TYR A N 1
ATOM 861 C CA . TYR A 1 107 ? 4.935 3.520 5.050 1.00 91.12 107 TYR A CA 1
ATOM 862 C C . TYR A 1 107 ? 4.968 4.678 4.043 1.00 91.12 107 TYR A C 1
ATOM 864 O O . TYR A 1 107 ? 4.106 4.750 3.162 1.00 91.12 107 TYR A O 1
ATOM 872 N N . PRO A 1 108 ? 5.936 5.602 4.158 1.00 89.31 108 PRO A N 1
ATOM 873 C CA . PRO A 1 108 ? 6.034 6.770 3.292 1.00 89.31 108 PRO A CA 1
ATOM 874 C C . PRO A 1 108 ? 6.839 6.471 2.015 1.00 89.31 108 PRO A C 1
ATOM 876 O O . PRO A 1 108 ? 7.847 7.128 1.767 1.00 89.31 108 PRO A O 1
ATOM 879 N N . PHE A 1 109 ? 6.402 5.501 1.206 1.00 91.56 109 PHE A N 1
ATOM 880 C CA . PHE A 1 109 ? 7.040 5.231 -0.089 1.00 91.56 109 PHE A CA 1
ATOM 881 C C . PHE A 1 109 ? 6.965 6.462 -0.994 1.00 91.56 109 PHE A C 1
ATOM 883 O O . PHE A 1 109 ? 5.912 7.100 -1.109 1.00 91.56 109 PHE A O 1
ATOM 890 N N . ASN A 1 110 ? 8.082 6.799 -1.629 1.00 90.25 110 ASN A N 1
ATOM 891 C CA . ASN A 1 110 ? 8.225 7.999 -2.434 1.00 90.25 110 ASN A CA 1
ATOM 892 C C . ASN A 1 110 ? 8.773 7.670 -3.826 1.00 90.25 110 ASN A C 1
ATOM 894 O O . ASN A 1 110 ? 9.455 6.673 -4.041 1.00 90.25 110 ASN A O 1
ATOM 898 N N . VAL A 1 111 ? 8.534 8.570 -4.774 1.00 92.19 111 VAL A N 1
ATOM 899 C CA . VAL A 1 111 ? 9.079 8.504 -6.137 1.00 92.19 111 VAL A CA 1
ATOM 900 C C . VAL A 1 111 ? 10.613 8.466 -6.129 1.00 92.19 111 VAL A C 1
ATOM 902 O O . VAL A 1 111 ? 11.232 7.861 -6.998 1.00 92.19 111 VAL A O 1
ATOM 905 N N . GLY A 1 112 ? 11.247 9.061 -5.113 1.00 93.38 112 GLY A N 1
ATOM 906 C CA . GLY A 1 112 ? 12.694 8.960 -4.918 1.00 93.38 112 GLY A CA 1
ATOM 907 C C . GLY A 1 112 ? 13.186 7.514 -4.798 1.00 93.38 112 GLY A C 1
ATOM 908 O O . GLY A 1 112 ? 14.233 7.193 -5.355 1.00 93.38 112 GLY A O 1
ATOM 909 N N . ASP A 1 113 ? 12.414 6.635 -4.149 1.00 94.94 113 ASP A N 1
ATOM 910 C CA . ASP A 1 113 ? 12.763 5.217 -4.011 1.00 94.94 113 ASP A CA 1
ATOM 911 C C . ASP A 1 113 ? 12.748 4.526 -5.381 1.00 94.94 113 ASP A C 1
ATOM 913 O O . ASP A 1 113 ? 13.666 3.772 -5.705 1.00 94.94 113 ASP A O 1
ATOM 917 N N . LEU A 1 114 ? 11.758 4.847 -6.224 1.00 95.88 114 LEU A N 1
ATOM 918 C CA . LEU A 1 114 ? 11.653 4.353 -7.599 1.00 95.88 114 LEU A CA 1
ATOM 919 C C . LEU A 1 114 ? 12.820 4.845 -8.469 1.00 95.88 114 LEU A C 1
ATOM 921 O O . LEU A 1 114 ? 13.514 4.034 -9.077 1.00 95.88 114 LEU A O 1
ATOM 925 N N . ASN A 1 115 ? 13.095 6.151 -8.475 1.00 95.69 115 ASN A N 1
ATOM 926 C CA . ASN A 1 115 ? 14.158 6.736 -9.298 1.00 95.69 115 ASN A CA 1
ATOM 927 C C . ASN A 1 115 ? 15.543 6.197 -8.926 1.00 95.69 115 ASN A C 1
ATOM 929 O O . ASN A 1 115 ? 16.349 5.877 -9.798 1.00 95.69 115 ASN A O 1
ATOM 933 N N . ILE A 1 116 ? 15.840 6.073 -7.629 1.00 95.31 116 ILE A N 1
ATOM 934 C CA . ILE A 1 116 ? 17.113 5.498 -7.184 1.00 95.31 116 ILE A CA 1
ATOM 935 C C . ILE A 1 116 ? 17.168 4.004 -7.528 1.00 95.31 116 ILE A C 1
ATOM 937 O O . ILE A 1 116 ? 18.215 3.544 -7.974 1.00 95.31 116 ILE A O 1
ATOM 941 N N . SER A 1 117 ? 16.060 3.265 -7.407 1.00 96.38 117 SER A N 1
ATOM 942 C CA . SER A 1 117 ? 16.007 1.850 -7.810 1.00 96.38 117 SER A CA 1
ATOM 943 C C . SER A 1 117 ? 16.325 1.668 -9.297 1.00 96.38 117 SER A C 1
ATOM 945 O O . SER A 1 117 ? 17.111 0.792 -9.643 1.00 96.38 117 SER A O 1
ATOM 947 N N . VAL A 1 118 ? 15.806 2.533 -10.174 1.00 96.12 118 VAL A N 1
ATOM 948 C CA . VAL A 1 118 ? 16.117 2.501 -11.616 1.00 96.12 118 VAL A CA 1
ATOM 949 C C . VAL A 1 118 ? 17.577 2.876 -11.901 1.00 96.12 118 VAL A C 1
ATOM 951 O O . VAL A 1 118 ? 18.232 2.236 -12.721 1.00 96.12 118 VAL A O 1
ATOM 954 N N . ASN A 1 119 ? 18.146 3.840 -11.175 1.00 95.25 119 ASN A N 1
ATOM 955 C CA . ASN A 1 119 ? 19.576 4.146 -11.290 1.00 95.25 119 ASN A CA 1
ATOM 956 C C . ASN A 1 119 ? 20.462 2.971 -10.836 1.00 95.25 119 ASN A C 1
ATOM 958 O O . ASN A 1 119 ? 21.493 2.689 -11.446 1.00 95.25 119 ASN A O 1
ATOM 962 N N . VAL A 1 120 ? 20.075 2.275 -9.763 1.00 95.56 120 VAL A N 1
ATOM 963 C CA . VAL A 1 120 ? 20.759 1.059 -9.295 1.00 95.56 120 VAL A CA 1
ATOM 964 C C . VAL A 1 120 ? 20.644 -0.050 -10.339 1.00 95.56 120 VAL A C 1
ATOM 966 O O . VAL A 1 120 ? 21.656 -0.672 -10.656 1.00 95.56 120 VAL A O 1
ATOM 969 N N . LEU A 1 121 ? 19.456 -0.247 -10.918 1.00 96.06 121 LEU A N 1
ATOM 970 C CA . LEU A 1 121 ? 19.224 -1.192 -12.009 1.00 96.06 121 LEU A CA 1
ATOM 971 C C . LEU A 1 121 ? 20.185 -0.944 -13.177 1.00 96.06 121 LEU A C 1
ATOM 973 O O . LEU A 1 121 ? 20.880 -1.867 -13.595 1.00 96.06 121 LEU A O 1
ATOM 977 N N . TYR A 1 122 ? 20.265 0.300 -13.656 1.00 95.88 122 TYR A N 1
ATOM 978 C CA . TYR A 1 122 ? 21.170 0.692 -14.737 1.00 95.88 122 TYR A CA 1
ATOM 979 C C . TYR A 1 122 ? 22.624 0.320 -14.416 1.00 95.88 122 TYR A C 1
ATOM 981 O O . TYR A 1 122 ? 23.264 -0.416 -15.166 1.00 95.88 122 TYR A O 1
ATOM 989 N N . ASN A 1 123 ? 23.126 0.752 -13.255 1.00 94.56 123 ASN A N 1
ATOM 990 C CA . ASN A 1 123 ? 24.512 0.499 -12.860 1.00 94.56 123 ASN A CA 1
ATOM 991 C C . ASN A 1 123 ? 24.836 -1.002 -12.770 1.00 94.56 123 ASN A C 1
ATOM 993 O O . ASN A 1 123 ? 25.920 -1.425 -13.169 1.00 94.56 123 ASN A O 1
ATOM 997 N N . TYR A 1 124 ? 23.910 -1.818 -12.257 1.00 94.62 124 TYR A N 1
ATOM 998 C CA . TYR A 1 124 ? 24.113 -3.263 -12.134 1.00 94.62 124 TYR A CA 1
ATOM 999 C C . TYR A 1 124 ? 24.033 -3.989 -13.477 1.00 94.62 124 TYR A C 1
ATOM 1001 O O . TYR A 1 124 ? 24.790 -4.939 -13.689 1.00 94.62 124 TYR A O 1
ATOM 1009 N N . LEU A 1 125 ? 23.156 -3.561 -14.387 1.00 94.56 125 LEU A N 1
ATOM 1010 C CA . LEU A 1 125 ? 23.054 -4.165 -15.714 1.00 94.56 125 LEU A CA 1
ATOM 1011 C C . LEU A 1 125 ? 24.260 -3.846 -16.600 1.00 94.56 125 LEU A C 1
ATOM 1013 O O . LEU A 1 125 ? 24.688 -4.738 -17.334 1.00 94.56 125 LEU A O 1
ATOM 1017 N N . GLU A 1 126 ? 24.831 -2.644 -16.486 1.00 94.00 12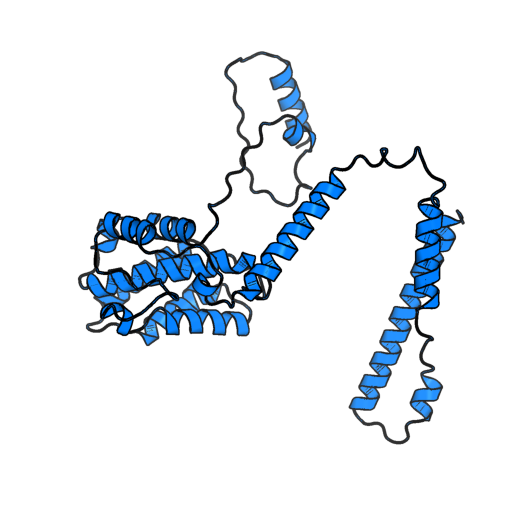6 GLU A N 1
ATOM 1018 C CA . GLU A 1 126 ? 26.062 -2.247 -17.187 1.00 94.00 126 GLU A CA 1
ATOM 1019 C C . GLU A 1 126 ? 27.311 -2.939 -16.624 1.00 94.00 126 GLU A C 1
ATOM 1021 O O . GLU A 1 126 ? 28.202 -3.341 -17.370 1.00 94.00 126 GLU A O 1
ATOM 1026 N N . ALA A 1 127 ? 27.390 -3.114 -15.301 1.00 94.25 127 ALA A N 1
ATOM 1027 C CA . ALA A 1 127 ? 28.566 -3.699 -14.655 1.00 94.25 127 ALA A CA 1
ATOM 1028 C C . ALA A 1 127 ? 28.690 -5.223 -14.835 1.00 94.25 127 ALA A C 1
ATOM 1030 O O . ALA A 1 127 ? 29.779 -5.778 -14.681 1.00 94.25 127 ALA A O 1
ATOM 1031 N N . ASN A 1 128 ? 27.590 -5.915 -15.134 1.00 93.06 128 ASN A N 1
ATOM 1032 C CA . ASN A 1 128 ? 27.540 -7.375 -15.207 1.00 93.06 128 ASN A CA 1
ATOM 1033 C C . ASN A 1 128 ? 27.228 -7.838 -16.628 1.00 93.06 128 ASN A C 1
ATOM 1035 O O . ASN A 1 128 ? 26.581 -7.129 -17.379 1.00 93.06 128 ASN A O 1
ATOM 1039 N N . SER A 1 129 ? 27.628 -9.046 -17.030 1.00 89.50 129 SER A N 1
ATOM 1040 C CA . SER A 1 129 ? 27.261 -9.593 -18.351 1.00 89.50 129 SER A CA 1
ATOM 1041 C C . SER A 1 129 ? 25.856 -10.200 -18.369 1.00 89.50 129 SER A C 1
ATOM 1043 O O . SER A 1 129 ? 25.143 -10.070 -19.359 1.00 89.50 129 SER A O 1
ATOM 1045 N N . LYS A 1 130 ? 25.428 -10.797 -17.254 1.00 91.00 130 LYS A N 1
ATOM 1046 C CA . LYS A 1 130 ? 24.089 -11.364 -17.044 1.00 91.00 130 LYS A CA 1
ATOM 1047 C C . LYS A 1 130 ? 23.319 -10.543 -16.014 1.00 91.00 130 LYS A C 1
ATOM 1049 O O . LYS A 1 130 ? 23.938 -9.848 -15.216 1.00 91.00 130 LYS A O 1
ATOM 1054 N N . VAL A 1 131 ? 21.991 -10.643 -16.026 1.00 92.81 131 VAL A N 1
ATOM 1055 C CA . VAL A 1 131 ? 21.128 -9.990 -15.032 1.00 92.81 131 VAL A CA 1
ATOM 1056 C C . VAL A 1 131 ? 21.315 -10.666 -13.662 1.00 92.81 131 VAL A C 1
ATOM 1058 O O . VAL A 1 131 ? 21.043 -11.865 -13.545 1.00 92.81 131 VAL A O 1
ATOM 1061 N N . PRO A 1 132 ? 21.777 -9.946 -12.621 1.00 94.25 132 PRO A N 1
ATOM 1062 C CA . PRO A 1 132 ? 21.933 -10.506 -11.283 1.00 94.25 132 PRO A CA 1
ATOM 1063 C C . PRO A 1 132 ? 20.600 -10.433 -10.518 1.00 94.25 132 PRO A C 1
ATOM 1065 O O . PRO A 1 132 ? 20.366 -9.536 -9.711 1.00 94.25 132 PRO A O 1
ATOM 1068 N N . TRP A 1 133 ? 19.694 -11.373 -10.801 1.00 94.38 133 TRP A N 1
ATOM 1069 C CA . TRP A 1 133 ? 18.315 -11.372 -10.286 1.00 94.38 133 TRP A CA 1
ATOM 1070 C C . TRP A 1 133 ? 18.209 -11.357 -8.757 1.00 94.38 133 TRP A C 1
ATOM 1072 O O . TRP A 1 133 ? 17.354 -10.671 -8.204 1.00 94.38 133 TRP A O 1
ATOM 1082 N N . GLU A 1 134 ? 19.031 -12.139 -8.058 1.00 94.50 134 GLU A N 1
ATOM 1083 C CA . GLU A 1 134 ? 19.036 -12.180 -6.586 1.00 94.50 134 GLU A CA 1
ATOM 1084 C C . GLU A 1 134 ? 19.513 -10.855 -5.984 1.00 94.50 134 GLU A C 1
ATOM 1086 O O . GLU A 1 134 ? 18.844 -10.315 -5.104 1.00 94.50 134 GLU A O 1
ATOM 1091 N N . ASP A 1 135 ? 20.596 -10.284 -6.519 1.00 94.75 135 ASP A N 1
ATOM 1092 C CA . ASP A 1 135 ? 21.133 -9.008 -6.043 1.00 94.75 135 ASP A CA 1
ATOM 1093 C C . ASP A 1 135 ? 20.137 -7.868 -6.273 1.00 94.75 135 ASP A C 1
ATOM 1095 O O . ASP A 1 135 ? 19.889 -7.078 -5.367 1.00 94.75 135 ASP A O 1
ATOM 1099 N N . LEU A 1 136 ? 19.507 -7.796 -7.452 1.00 95.50 136 LEU A N 1
ATOM 1100 C CA . LEU A 1 136 ? 18.498 -6.773 -7.744 1.00 95.50 136 LEU A CA 1
ATOM 1101 C C . LEU A 1 136 ? 17.301 -6.878 -6.791 1.00 95.50 136 LEU A C 1
ATOM 1103 O O . LEU A 1 136 ? 16.897 -5.873 -6.203 1.00 95.50 136 LEU A O 1
ATOM 1107 N N . ARG A 1 137 ? 16.772 -8.089 -6.570 1.00 95.81 137 ARG A N 1
ATOM 1108 C CA . ARG A 1 137 ? 15.667 -8.322 -5.624 1.00 95.81 137 ARG A CA 1
ATOM 1109 C C . ARG A 1 137 ? 16.047 -7.925 -4.201 1.00 95.81 137 ARG A C 1
ATOM 1111 O O . ARG A 1 137 ? 15.261 -7.258 -3.531 1.00 95.81 137 ARG A O 1
ATOM 1118 N N . TYR A 1 138 ? 17.259 -8.263 -3.764 1.00 95.56 138 TYR A N 1
ATOM 1119 C CA . TYR A 1 138 ? 17.773 -7.860 -2.459 1.00 95.56 138 TYR A CA 1
ATOM 1120 C C . TYR A 1 138 ? 17.901 -6.335 -2.346 1.00 95.56 138 TYR A C 1
ATOM 1122 O O . TYR A 1 138 ? 17.407 -5.739 -1.392 1.00 95.56 138 TYR A O 1
ATOM 1130 N N . LEU A 1 139 ? 18.497 -5.665 -3.334 1.00 95.56 139 LEU A N 1
ATOM 1131 C CA . LEU A 1 139 ? 18.669 -4.210 -3.318 1.00 95.56 139 LEU A CA 1
ATOM 1132 C C . LEU A 1 139 ? 17.320 -3.488 -3.264 1.00 95.56 139 LEU A C 1
ATOM 1134 O O . LEU A 1 139 ? 17.129 -2.606 -2.426 1.00 95.56 139 LEU A O 1
ATOM 1138 N N . PHE A 1 140 ? 16.365 -3.878 -4.107 1.00 95.38 140 PHE A N 1
ATOM 1139 C CA . PHE A 1 140 ? 15.044 -3.254 -4.133 1.00 95.38 140 PHE A CA 1
ATOM 1140 C C . PHE A 1 140 ? 14.247 -3.553 -2.857 1.00 95.38 140 PHE A C 1
ATOM 1142 O O . PHE A 1 140 ? 13.658 -2.645 -2.267 1.00 95.38 140 PHE A O 1
ATOM 1149 N N . GLY A 1 141 ? 14.251 -4.812 -2.416 1.00 94.19 141 GLY A N 1
ATOM 1150 C CA . GLY A 1 141 ? 13.401 -5.299 -1.333 1.00 94.19 141 GLY A CA 1
ATOM 1151 C C . GLY A 1 141 ? 13.924 -4.984 0.056 1.00 94.19 141 GLY A C 1
ATOM 1152 O O . GLY A 1 141 ? 13.147 -4.559 0.904 1.00 94.19 141 GLY A O 1
ATOM 1153 N N . GLU A 1 142 ? 15.223 -5.147 0.296 1.00 93.44 142 GLU A N 1
ATOM 1154 C CA . GLU A 1 142 ? 15.824 -4.986 1.624 1.00 93.44 142 GLU A CA 1
ATOM 1155 C C . GLU A 1 142 ? 16.339 -3.570 1.869 1.00 93.44 142 GLU A C 1
ATOM 1157 O O . GLU A 1 142 ? 16.172 -3.038 2.970 1.00 93.44 142 GLU A O 1
ATOM 1162 N N . ILE A 1 143 ? 16.934 -2.946 0.846 1.00 94.00 143 ILE A N 1
ATOM 1163 C CA . ILE A 1 143 ? 17.600 -1.646 0.986 1.00 94.00 143 ILE A CA 1
ATOM 1164 C C . ILE A 1 143 ? 16.667 -0.503 0.592 1.00 94.00 143 ILE A C 1
ATOM 1166 O O . ILE A 1 143 ? 16.393 0.361 1.422 1.00 94.00 143 ILE A O 1
ATOM 1170 N N . MET A 1 144 ? 16.168 -0.496 -0.647 1.00 94.44 144 MET A N 1
ATOM 1171 C CA . MET A 1 144 ? 15.406 0.635 -1.188 1.00 94.44 144 MET A CA 1
ATOM 1172 C C . MET A 1 144 ? 14.040 0.775 -0.511 1.00 94.44 144 MET A C 1
ATOM 1174 O O . MET A 1 144 ? 13.802 1.722 0.234 1.00 94.44 144 MET A O 1
ATOM 1178 N N . TYR A 1 145 ? 13.148 -0.193 -0.720 1.00 95.00 145 TYR A N 1
ATOM 1179 C CA . TYR A 1 145 ? 11.816 -0.170 -0.117 1.00 95.00 145 TYR A CA 1
ATOM 1180 C C . TYR A 1 145 ? 11.839 -0.716 1.312 1.00 95.00 145 TYR A C 1
ATOM 1182 O O . TYR A 1 145 ? 11.191 -0.157 2.199 1.00 95.00 145 TYR A O 1
ATOM 1190 N N . GLY A 1 146 ? 12.645 -1.750 1.569 1.00 92.88 146 GLY A N 1
ATOM 1191 C CA . GLY A 1 146 ? 12.817 -2.342 2.896 1.00 92.88 146 GLY A CA 1
ATOM 1192 C C . GLY A 1 146 ? 13.366 -1.373 3.939 1.00 92.88 146 GLY A C 1
ATOM 1193 O O . GLY A 1 146 ? 13.030 -1.505 5.117 1.00 92.88 146 GLY A O 1
ATOM 1194 N N . GLY A 1 147 ? 14.130 -0.353 3.535 1.00 92.06 147 GLY A N 1
ATOM 1195 C CA . GLY A 1 147 ? 14.613 0.697 4.436 1.00 92.06 147 GLY A CA 1
ATOM 1196 C C . GLY A 1 147 ? 13.491 1.456 5.158 1.00 92.06 147 GLY A C 1
ATOM 1197 O O . GLY A 1 147 ? 13.681 1.911 6.286 1.00 92.06 147 GLY A O 1
ATOM 1198 N N . HIS A 1 148 ? 12.297 1.534 4.561 1.00 91.88 148 HIS A N 1
ATOM 1199 C CA . HIS A 1 148 ? 11.115 2.156 5.176 1.00 91.88 148 HIS A CA 1
ATOM 1200 C C . HIS A 1 148 ? 10.328 1.199 6.074 1.00 91.88 148 HIS A C 1
ATOM 1202 O O . HIS A 1 148 ? 9.568 1.633 6.946 1.00 91.88 148 HIS A O 1
ATOM 1208 N N . ILE A 1 149 ? 10.472 -0.108 5.855 1.00 94.38 149 ILE A N 1
ATOM 1209 C CA . ILE A 1 149 ? 9.631 -1.129 6.469 1.00 94.38 149 ILE A CA 1
ATOM 1210 C C . ILE A 1 149 ? 10.232 -1.556 7.809 1.00 94.38 149 ILE A C 1
ATOM 1212 O O . ILE A 1 149 ? 11.335 -2.089 7.890 1.00 94.38 149 ILE A O 1
ATOM 1216 N N . THR A 1 150 ? 9.472 -1.341 8.881 1.00 92.06 150 THR A N 1
ATOM 1217 C CA . THR A 1 150 ? 9.872 -1.681 10.260 1.00 92.06 150 THR A CA 1
ATOM 1218 C C . THR A 1 150 ? 9.276 -2.985 10.784 1.00 92.06 150 THR A C 1
ATOM 1220 O O . THR A 1 150 ? 9.611 -3.397 11.886 1.00 92.06 150 THR A O 1
ATOM 1223 N N . ASP A 1 151 ? 8.336 -3.586 10.056 1.00 93.56 151 ASP A N 1
ATOM 1224 C CA . ASP A 1 151 ? 7.631 -4.804 10.463 1.00 93.56 151 ASP A CA 1
ATOM 1225 C C . ASP A 1 151 ? 8.105 -5.981 9.608 1.00 93.56 151 ASP A C 1
ATOM 1227 O O . ASP A 1 151 ? 8.080 -5.887 8.380 1.00 93.56 151 ASP A O 1
ATOM 1231 N N . ASP A 1 152 ? 8.522 -7.078 10.241 1.00 93.62 152 ASP A N 1
ATOM 1232 C CA . ASP A 1 152 ? 9.136 -8.216 9.542 1.00 93.62 152 ASP A CA 1
ATOM 1233 C C . ASP A 1 152 ? 8.159 -8.918 8.589 1.00 93.62 152 ASP A C 1
ATOM 1235 O O . ASP A 1 152 ? 8.550 -9.376 7.515 1.00 93.62 152 ASP A O 1
ATOM 1239 N N . TRP A 1 153 ? 6.865 -8.948 8.927 1.00 93.75 153 TRP A N 1
ATOM 1240 C CA . TRP A 1 153 ? 5.837 -9.516 8.052 1.00 93.75 153 TRP A CA 1
ATOM 1241 C C . TRP A 1 153 ? 5.631 -8.671 6.798 1.00 93.75 153 TRP A C 1
ATOM 1243 O O . TRP A 1 153 ? 5.598 -9.209 5.691 1.00 93.75 153 TRP A O 1
ATOM 1253 N N . ASN A 1 154 ? 5.563 -7.346 6.948 1.00 95.12 154 ASN A N 1
ATOM 1254 C CA . ASN A 1 154 ? 5.526 -6.437 5.803 1.00 95.12 154 ASN A CA 1
ATOM 1255 C C . ASN A 1 154 ? 6.825 -6.499 4.979 1.00 95.12 154 ASN A C 1
ATOM 1257 O O . ASN A 1 154 ? 6.775 -6.374 3.757 1.00 95.12 154 ASN A O 1
ATOM 1261 N N . ARG A 1 155 ? 7.983 -6.720 5.616 1.00 94.94 155 ARG A N 1
ATOM 1262 C CA . ARG A 1 155 ? 9.267 -6.873 4.915 1.00 94.94 155 ARG A CA 1
ATOM 1263 C C . ARG A 1 155 ? 9.257 -8.127 4.048 1.00 94.94 155 ARG A C 1
ATOM 1265 O O . ARG A 1 155 ? 9.530 -8.047 2.855 1.00 94.94 155 ARG A O 1
ATOM 1272 N N . ARG A 1 156 ? 8.825 -9.257 4.615 1.00 94.94 156 ARG A N 1
ATOM 1273 C CA . ARG A 1 156 ? 8.633 -10.511 3.877 1.00 94.94 156 ARG A CA 1
ATOM 1274 C C . ARG A 1 156 ? 7.674 -10.343 2.700 1.00 94.94 156 ARG A C 1
ATOM 1276 O O . ARG A 1 156 ? 7.965 -10.838 1.617 1.00 94.94 156 ARG A O 1
ATOM 1283 N N . LEU A 1 157 ? 6.560 -9.636 2.895 1.00 94.69 157 LEU A N 1
ATOM 1284 C CA . LEU A 1 157 ? 5.607 -9.336 1.824 1.00 94.69 157 LEU A CA 1
ATOM 1285 C C . LEU A 1 157 ? 6.270 -8.546 0.686 1.00 94.69 157 LEU A C 1
ATOM 1287 O O . LEU A 1 157 ? 6.115 -8.906 -0.475 1.00 94.69 157 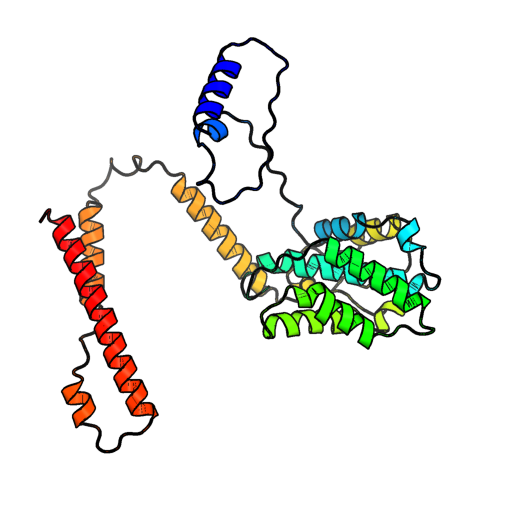LEU A O 1
ATOM 1291 N N . CYS A 1 158 ? 7.025 -7.496 1.016 1.00 95.50 158 CYS A N 1
ATOM 1292 C CA . CYS A 1 158 ? 7.746 -6.677 0.041 1.00 95.50 158 CYS A CA 1
ATOM 1293 C C . CYS A 1 158 ? 8.735 -7.503 -0.794 1.00 95.50 158 CYS A C 1
ATOM 1295 O O . CYS A 1 158 ? 8.783 -7.354 -2.012 1.00 95.50 158 CYS A O 1
ATOM 1297 N N . ILE A 1 159 ? 9.490 -8.391 -0.146 1.00 95.31 159 ILE A N 1
ATOM 1298 C CA . ILE A 1 159 ? 10.429 -9.295 -0.821 1.00 95.31 159 ILE A CA 1
ATOM 1299 C C . ILE A 1 159 ? 9.674 -10.275 -1.718 1.00 95.31 159 ILE A C 1
ATOM 1301 O O . ILE A 1 159 ? 10.029 -10.413 -2.881 1.00 95.31 159 ILE A O 1
ATOM 1305 N N . SER A 1 160 ? 8.582 -10.864 -1.221 1.00 95.50 160 SER A N 1
ATOM 1306 C CA . SER A 1 160 ? 7.764 -11.813 -1.993 1.00 95.50 160 SER A CA 1
ATOM 1307 C C . SER A 1 160 ? 7.203 -11.169 -3.268 1.00 95.50 160 SER A C 1
ATOM 1309 O O . SER A 1 160 ? 7.177 -11.796 -4.317 1.00 95.50 160 SER A O 1
ATOM 1311 N N . TYR A 1 161 ? 6.808 -9.890 -3.223 1.00 95.38 161 TYR A N 1
ATOM 1312 C CA . TYR A 1 161 ? 6.407 -9.166 -4.437 1.00 95.38 161 TYR A CA 1
ATOM 1313 C C . TYR A 1 161 ? 7.522 -9.085 -5.470 1.00 95.38 161 TYR A C 1
ATOM 1315 O O . TYR A 1 161 ? 7.275 -9.283 -6.651 1.00 95.38 161 TYR A O 1
ATOM 1323 N N . LEU A 1 162 ? 8.739 -8.765 -5.041 1.00 95.88 162 LEU A N 1
ATOM 1324 C CA . LEU A 1 162 ? 9.873 -8.646 -5.952 1.00 95.88 162 LEU A CA 1
ATOM 1325 C C . LEU A 1 162 ? 10.332 -10.014 -6.461 1.00 95.88 162 LEU A C 1
ATOM 1327 O O . LEU A 1 162 ? 10.804 -10.107 -7.587 1.00 95.88 162 LEU A O 1
ATOM 1331 N N . GLU A 1 163 ? 10.166 -11.073 -5.669 1.00 94.88 163 GLU A N 1
ATOM 1332 C CA . GLU A 1 163 ? 10.394 -12.449 -6.109 1.00 94.88 163 GLU A CA 1
ATOM 1333 C C . GLU A 1 163 ? 9.439 -12.878 -7.221 1.00 94.88 163 GLU A C 1
ATOM 1335 O O . GLU A 1 163 ? 9.881 -13.585 -8.117 1.00 94.88 163 GLU A O 1
ATOM 1340 N N . GLU A 1 164 ? 8.181 -12.435 -7.191 1.00 93.94 164 GLU A N 1
ATOM 1341 C CA . GLU A 1 164 ? 7.181 -12.744 -8.224 1.00 93.94 164 GLU A CA 1
ATOM 1342 C C . GLU A 1 164 ? 7.266 -11.799 -9.435 1.00 93.94 164 GLU A C 1
ATOM 1344 O O . GLU A 1 164 ? 7.065 -12.219 -10.568 1.00 93.94 164 GLU A O 1
ATOM 1349 N N . LEU A 1 165 ? 7.575 -10.515 -9.224 1.00 94.44 165 LEU A N 1
ATOM 1350 C CA . LEU A 1 165 ? 7.559 -9.498 -10.285 1.00 94.44 165 LEU A CA 1
ATOM 1351 C C . LEU A 1 165 ? 8.892 -9.366 -11.038 1.00 94.44 165 LEU A C 1
ATOM 1353 O O . LEU A 1 165 ? 8.915 -8.865 -12.164 1.00 94.44 165 LEU A O 1
ATOM 1357 N N . VAL A 1 166 ? 10.011 -9.760 -10.424 1.00 94.25 166 VAL A N 1
ATOM 1358 C CA . VAL A 1 166 ? 11.367 -9.598 -10.976 1.00 94.25 166 VAL A CA 1
ATOM 1359 C C . VAL A 1 166 ? 12.002 -10.978 -11.144 1.00 94.25 166 VAL A C 1
ATOM 1361 O O . VAL A 1 166 ? 12.850 -11.404 -10.356 1.00 94.25 166 VAL A O 1
ATOM 1364 N N . GLN A 1 167 ? 11.559 -11.678 -12.188 1.00 92.75 167 GLN A N 1
ATOM 1365 C CA . GLN A 1 167 ? 11.988 -13.031 -12.546 1.00 92.75 167 GLN A CA 1
ATOM 1366 C C . GLN A 1 167 ? 12.593 -13.083 -13.959 1.00 92.75 167 GLN A C 1
ATOM 1368 O O . GLN A 1 167 ? 12.271 -12.218 -14.775 1.00 92.75 167 GLN A O 1
ATOM 1373 N N . PRO A 1 168 ? 13.436 -14.085 -14.280 1.00 92.00 168 PRO A N 1
ATOM 1374 C CA . PRO A 1 168 ? 13.953 -14.301 -15.636 1.00 92.00 168 PRO A CA 1
ATOM 1375 C C . PRO A 1 168 ? 12.879 -14.287 -16.732 1.00 92.00 168 PRO A C 1
ATOM 1377 O O . PRO A 1 168 ? 13.066 -13.649 -17.767 1.00 92.00 168 PRO A O 1
ATOM 1380 N N . GLU A 1 169 ? 11.724 -14.886 -16.449 1.00 91.69 169 GLU A N 1
ATOM 1381 C CA . GLU A 1 169 ? 10.553 -15.018 -17.321 1.00 91.69 169 GLU A CA 1
ATOM 1382 C C . GLU A 1 169 ? 9.962 -13.659 -17.742 1.00 91.69 169 GLU A C 1
ATOM 1384 O O . GLU A 1 169 ? 9.219 -13.566 -18.722 1.00 91.69 169 GLU A O 1
ATOM 1389 N N . LEU A 1 170 ? 10.306 -12.581 -17.023 1.00 90.50 170 LEU A N 1
ATOM 1390 C CA . LEU A 1 170 ? 9.944 -11.209 -17.375 1.00 90.50 170 LEU A CA 1
ATOM 1391 C C . LEU A 1 170 ? 10.576 -10.780 -18.706 1.00 90.50 170 LEU A C 1
ATOM 1393 O O . LEU A 1 170 ? 9.934 -10.088 -19.491 1.00 90.50 170 LEU A O 1
ATOM 1397 N N . VAL A 1 171 ? 11.827 -11.180 -18.958 1.00 87.69 171 VAL A N 1
ATOM 1398 C CA . VAL A 1 171 ? 12.556 -10.836 -20.193 1.00 87.69 171 VAL A CA 1
ATOM 1399 C C . VAL A 1 171 ? 12.066 -11.682 -21.363 1.00 87.69 171 VAL A C 1
ATOM 1401 O O . VAL A 1 171 ? 11.997 -11.194 -22.489 1.00 87.69 171 VAL A O 1
ATOM 1404 N N . ASP A 1 172 ? 11.670 -12.922 -21.081 1.00 83.88 172 ASP A N 1
ATOM 1405 C CA . ASP A 1 172 ? 11.132 -13.849 -22.077 1.00 83.88 172 ASP A CA 1
ATOM 1406 C C . ASP A 1 172 ? 9.690 -13.488 -22.498 1.00 83.88 172 ASP A C 1
ATOM 1408 O O . ASP A 1 172 ? 9.179 -14.012 -23.488 1.00 83.88 172 ASP A O 1
ATOM 1412 N N . GLY A 1 173 ? 9.040 -12.555 -21.786 1.00 81.31 173 GLY A N 1
ATOM 1413 C CA . GLY A 1 173 ? 7.680 -12.084 -22.073 1.00 81.31 173 GLY A CA 1
ATOM 1414 C C . GLY A 1 173 ? 6.579 -13.060 -21.649 1.00 81.31 173 GLY A C 1
ATOM 1415 O O . GLY A 1 173 ? 5.424 -12.893 -22.039 1.00 81.31 173 GLY A O 1
ATOM 1416 N N . GLU A 1 174 ? 6.922 -14.078 -20.858 1.00 85.94 174 GLU A N 1
ATOM 1417 C CA . GLU A 1 174 ? 5.988 -15.105 -20.380 1.00 85.94 174 GLU A CA 1
ATOM 1418 C C . GLU A 1 174 ? 5.362 -14.736 -19.024 1.00 85.94 174 GLU A C 1
ATOM 1420 O O . GLU A 1 174 ? 4.312 -15.266 -18.649 1.00 85.94 174 GLU A O 1
ATOM 1425 N N . LEU A 1 175 ? 5.972 -13.795 -18.294 1.00 91.50 175 LEU A N 1
ATOM 1426 C CA . LEU A 1 175 ? 5.481 -13.358 -16.991 1.00 91.50 175 LEU A CA 1
ATOM 1427 C C . LEU A 1 175 ? 4.192 -12.532 -17.102 1.00 91.50 175 LEU A C 1
ATOM 1429 O O . LEU A 1 175 ? 4.059 -11.616 -17.915 1.00 91.50 175 LEU A O 1
ATOM 1433 N N . THR A 1 176 ? 3.248 -12.811 -16.203 1.00 91.75 176 THR A N 1
ATOM 1434 C CA . THR A 1 176 ? 2.032 -12.011 -16.015 1.00 91.75 176 THR A CA 1
ATOM 1435 C C . THR A 1 176 ? 2.138 -11.219 -14.710 1.00 91.75 176 THR A C 1
ATOM 1437 O O . THR A 1 176 ? 2.245 -11.816 -13.644 1.00 91.75 176 THR A O 1
ATOM 1440 N N . LEU A 1 177 ? 2.099 -9.881 -14.772 1.00 92.44 177 LEU A N 1
ATOM 1441 C CA . LEU A 1 177 ? 2.232 -9.007 -13.590 1.00 92.44 177 LEU A CA 1
ATOM 1442 C C . LEU A 1 177 ? 1.014 -9.102 -12.658 1.00 92.44 177 LEU A C 1
ATOM 1444 O O . LEU A 1 177 ? 1.124 -8.952 -11.441 1.00 92.44 177 LEU A O 1
ATOM 1448 N N . ALA A 1 178 ? -0.156 -9.351 -13.241 1.00 92.38 178 ALA A N 1
ATOM 1449 C CA . ALA A 1 178 ? -1.378 -9.711 -12.539 1.00 92.38 178 ALA A CA 1
ATOM 1450 C C . ALA A 1 178 ? -2.271 -10.577 -13.438 1.00 92.38 178 ALA A C 1
ATOM 1452 O O . ALA A 1 178 ? -2.074 -10.614 -14.655 1.00 92.38 178 ALA A O 1
ATOM 1453 N N . PRO A 1 179 ? -3.284 -11.263 -12.879 1.00 90.62 179 PRO A N 1
ATOM 1454 C CA . PRO A 1 179 ? -4.265 -11.987 -13.679 1.00 90.62 179 PRO A CA 1
ATOM 1455 C C . PRO A 1 179 ? -4.903 -11.078 -14.742 1.00 90.62 179 PRO A C 1
ATOM 1457 O O . PRO A 1 179 ? -5.595 -10.118 -14.410 1.00 90.62 179 PRO A O 1
ATOM 1460 N N . GLY A 1 180 ? -4.660 -11.383 -16.019 1.00 90.38 180 GLY A N 1
ATOM 1461 C CA . GLY A 1 180 ? -5.153 -10.584 -17.146 1.00 90.38 180 GLY A CA 1
ATOM 1462 C C . GLY A 1 180 ? -4.296 -9.369 -17.517 1.00 90.38 180 GLY A C 1
ATOM 1463 O O . GLY A 1 180 ? -4.732 -8.587 -18.351 1.00 90.38 180 GLY A O 1
ATOM 1464 N N . PHE A 1 181 ? -3.098 -9.214 -16.941 1.00 94.12 181 PHE A N 1
ATOM 1465 C CA . PHE A 1 181 ? -2.156 -8.145 -17.281 1.00 94.12 181 PHE A CA 1
ATOM 1466 C C . PHE A 1 181 ? -0.737 -8.704 -17.503 1.00 94.12 181 PHE A C 1
ATOM 1468 O O . PHE A 1 181 ? 0.025 -8.851 -16.538 1.00 94.12 181 PHE A O 1
ATOM 1475 N N . PRO A 1 182 ? -0.390 -9.097 -18.746 1.00 93.50 182 PRO A N 1
ATOM 1476 C CA . PRO A 1 182 ? 0.939 -9.605 -19.070 1.00 93.50 182 PRO A CA 1
ATOM 1477 C C . PRO A 1 182 ? 2.026 -8.533 -18.919 1.00 93.50 182 PRO A C 1
ATOM 1479 O O . PRO A 1 182 ? 1.739 -7.340 -18.833 1.00 93.50 182 PRO A O 1
ATOM 1482 N N . ALA A 1 183 ? 3.290 -8.951 -18.858 1.00 92.19 183 ALA A N 1
ATOM 1483 C CA . ALA A 1 183 ? 4.395 -8.013 -19.000 1.00 92.19 183 ALA A CA 1
ATOM 1484 C C . ALA A 1 183 ? 4.376 -7.403 -20.418 1.00 92.19 183 ALA A C 1
ATOM 1486 O O . ALA A 1 183 ? 4.125 -8.121 -21.394 1.00 92.19 183 ALA A O 1
ATOM 1487 N N . PRO A 1 184 ? 4.603 -6.087 -20.566 1.00 91.56 184 PRO A N 1
ATOM 1488 C CA . PRO A 1 184 ? 4.582 -5.457 -21.875 1.00 91.56 184 PRO A CA 1
ATOM 1489 C C . PRO A 1 184 ? 5.775 -5.901 -22.728 1.00 91.56 184 PRO A C 1
ATOM 1491 O O . PRO A 1 184 ? 6.865 -6.134 -22.198 1.00 91.56 184 PRO A O 1
ATOM 1494 N N . PRO A 1 185 ? 5.613 -5.947 -24.061 1.00 89.81 185 PRO A N 1
ATOM 1495 C CA . PRO A 1 185 ? 6.741 -6.126 -24.962 1.00 89.81 185 PRO A CA 1
ATOM 1496 C C . PRO A 1 185 ? 7.702 -4.928 -24.884 1.00 89.81 185 PRO A C 1
ATOM 1498 O O . PRO A 1 185 ? 7.359 -3.849 -24.396 1.00 89.81 185 PRO A O 1
ATOM 1501 N N . ASN A 1 186 ? 8.915 -5.104 -25.409 1.00 91.12 186 ASN A N 1
ATOM 1502 C CA . ASN A 1 186 ? 9.863 -4.003 -25.556 1.00 91.12 186 ASN A CA 1
ATOM 1503 C C . ASN A 1 186 ? 9.304 -2.960 -26.542 1.00 91.12 186 ASN A C 1
ATOM 1505 O O . ASN A 1 186 ? 9.139 -3.253 -27.728 1.00 91.12 186 ASN A O 1
ATOM 1509 N N . THR A 1 187 ? 9.003 -1.762 -26.043 1.00 92.38 187 THR A N 1
ATOM 1510 C CA . THR A 1 187 ? 8.438 -0.650 -26.816 1.00 92.38 187 THR A CA 1
ATOM 1511 C C . THR A 1 187 ? 9.029 0.685 -26.353 1.00 92.38 187 THR A C 1
ATOM 1513 O O . THR A 1 187 ? 9.824 0.750 -25.414 1.00 92.38 18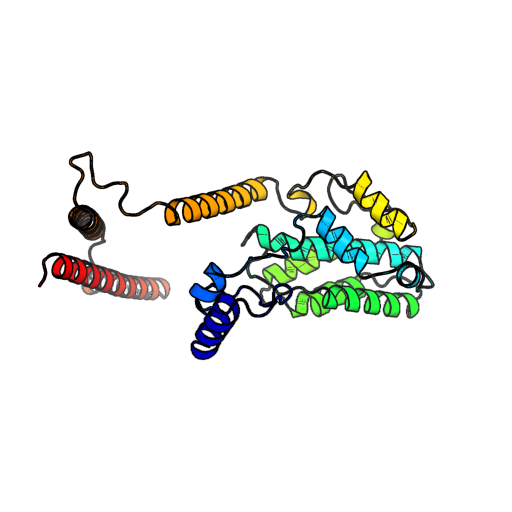7 THR A O 1
ATOM 1516 N N . ASP A 1 188 ? 8.690 1.759 -27.057 1.00 93.75 188 ASP A N 1
ATOM 1517 C CA . ASP A 1 188 ? 8.998 3.131 -26.672 1.00 93.75 188 ASP A CA 1
ATOM 1518 C C . ASP A 1 188 ? 8.108 3.637 -25.520 1.00 93.75 188 ASP A C 1
ATOM 1520 O O . ASP A 1 188 ? 7.119 3.017 -25.129 1.00 93.75 188 ASP A O 1
ATOM 1524 N N . TYR A 1 189 ? 8.460 4.800 -24.974 1.00 93.31 189 TYR A N 1
ATOM 1525 C CA . TYR A 1 189 ? 7.736 5.464 -23.892 1.00 93.31 189 TYR A CA 1
ATOM 1526 C C . TYR A 1 189 ? 6.245 5.612 -24.213 1.00 93.31 189 TYR A C 1
ATOM 1528 O O . TYR A 1 189 ? 5.394 5.248 -23.404 1.00 93.31 189 TYR A O 1
ATOM 1536 N N . ILE A 1 190 ? 5.917 6.089 -25.416 1.00 94.62 190 ILE A N 1
ATOM 1537 C CA . ILE A 1 190 ? 4.525 6.280 -25.841 1.00 94.62 190 ILE A CA 1
ATOM 1538 C C . ILE A 1 190 ? 3.801 4.931 -25.915 1.00 94.62 190 ILE A C 1
ATOM 1540 O O . ILE A 1 190 ? 2.671 4.821 -25.440 1.00 94.62 190 ILE A O 1
ATOM 1544 N N . GLY A 1 191 ? 4.457 3.896 -26.443 1.00 95.38 191 GLY A N 1
ATOM 1545 C CA . GLY A 1 191 ? 3.921 2.545 -26.488 1.00 95.38 191 GLY A CA 1
ATOM 1546 C C . GLY A 1 191 ? 3.658 1.952 -25.106 1.00 95.38 191 GLY A C 1
ATOM 1547 O O . GLY A 1 191 ? 2.656 1.266 -24.944 1.00 95.38 191 GLY A O 1
ATOM 1548 N N . TYR A 1 192 ? 4.470 2.252 -24.086 1.00 95.25 192 TYR A N 1
ATOM 1549 C CA . TYR A 1 192 ? 4.178 1.811 -22.715 1.00 95.25 192 TYR A CA 1
ATOM 1550 C C . TYR A 1 192 ? 2.926 2.473 -22.142 1.00 95.25 192 TYR A C 1
ATOM 1552 O O . TYR A 1 192 ? 2.122 1.797 -21.501 1.00 95.25 192 TYR A O 1
ATOM 1560 N N . HIS A 1 193 ? 2.725 3.768 -22.393 1.00 95.69 193 HIS A N 1
ATOM 1561 C CA . HIS A 1 193 ? 1.488 4.443 -22.000 1.00 95.69 193 HIS A CA 1
ATOM 1562 C C . HIS A 1 193 ? 0.276 3.857 -22.740 1.00 95.69 193 HIS A C 1
ATOM 1564 O O . HIS A 1 193 ? -0.707 3.503 -22.096 1.00 95.69 193 HIS A O 1
ATOM 1570 N N . ALA A 1 194 ? 0.377 3.653 -24.056 1.00 96.44 194 ALA A N 1
ATOM 1571 C CA . ALA A 1 194 ? -0.688 3.026 -24.840 1.00 96.44 194 ALA A CA 1
ATOM 1572 C C . ALA A 1 194 ? -0.992 1.592 -24.371 1.00 96.44 194 ALA A C 1
ATOM 1574 O O . ALA A 1 194 ? -2.151 1.207 -24.252 1.00 96.44 194 ALA A O 1
ATOM 1575 N N . TYR A 1 195 ? 0.040 0.817 -24.028 1.00 95.56 195 TYR A N 1
ATOM 1576 C CA . TYR A 1 195 ? -0.116 -0.534 -23.496 1.00 95.56 195 TYR A CA 1
ATOM 1577 C C . TYR A 1 195 ? -0.924 -0.546 -22.198 1.00 95.56 195 TYR A C 1
ATOM 1579 O O . TYR A 1 195 ? -1.788 -1.400 -22.015 1.00 95.56 195 TYR A O 1
ATOM 1587 N N . ILE A 1 196 ? -0.665 0.402 -21.296 1.00 95.06 196 ILE A N 1
ATOM 1588 C CA . ILE A 1 196 ? -1.414 0.527 -20.042 1.00 95.06 196 ILE A CA 1
ATOM 1589 C C . ILE A 1 196 ? -2.887 0.823 -20.321 1.00 95.06 196 ILE A C 1
ATOM 1591 O O . ILE A 1 196 ? -3.749 0.191 -19.715 1.00 95.06 196 ILE A O 1
ATOM 1595 N N . ASP A 1 197 ? -3.170 1.738 -21.246 1.00 94.56 197 ASP A N 1
ATOM 1596 C CA . ASP A 1 197 ? -4.538 2.125 -21.589 1.00 94.56 197 ASP A CA 1
ATOM 1597 C C . ASP A 1 197 ? -5.329 0.997 -22.270 1.00 94.56 197 ASP A C 1
ATOM 1599 O O . ASP A 1 197 ? -6.536 0.878 -22.063 1.00 94.56 197 ASP A O 1
ATOM 1603 N N . GLU A 1 198 ? -4.664 0.163 -23.073 1.00 93.75 198 GLU A N 1
ATOM 1604 C CA . GLU A 1 198 ? -5.310 -0.902 -23.848 1.00 93.75 198 GLU A CA 1
ATOM 1605 C C . GLU A 1 198 ? -5.404 -2.240 -23.104 1.00 93.75 198 GLU A C 1
ATOM 1607 O O . GLU A 1 198 ? -6.411 -2.941 -23.227 1.00 93.75 198 GLU A O 1
ATOM 1612 N N . MET A 1 199 ? -4.360 -2.622 -22.361 1.00 92.94 199 MET A N 1
ATOM 1613 C CA . MET A 1 199 ? -4.222 -3.971 -21.797 1.00 92.94 199 MET A CA 1
ATOM 1614 C C . MET A 1 199 ? -4.565 -4.061 -20.314 1.00 92.94 199 MET A C 1
ATOM 1616 O O . MET A 1 199 ? -4.783 -5.169 -19.820 1.00 92.94 199 MET A O 1
ATOM 1620 N N . MET A 1 200 ? -4.597 -2.948 -19.572 1.00 92.12 200 MET A N 1
ATOM 1621 C CA . MET A 1 200 ? -4.878 -3.019 -18.140 1.00 92.12 200 MET A CA 1
ATOM 1622 C C . MET A 1 200 ? -6.341 -3.431 -17.892 1.00 92.12 200 MET A C 1
ATOM 1624 O O . MET A 1 200 ? -7.262 -2.769 -18.376 1.00 92.12 200 MET A O 1
ATOM 1628 N N . PRO A 1 201 ? -6.591 -4.506 -17.119 1.00 92.38 201 PRO A N 1
ATOM 1629 C CA . PRO A 1 201 ? -7.949 -4.903 -16.778 1.00 92.38 201 PRO A CA 1
ATOM 1630 C C . PRO A 1 201 ? -8.592 -3.883 -15.824 1.00 92.38 201 PRO A C 1
ATOM 1632 O O . PRO A 1 201 ? -7.886 -3.111 -15.166 1.00 92.38 201 PRO A O 1
ATOM 1635 N N . PRO A 1 202 ? -9.934 -3.891 -15.693 1.00 90.38 202 PRO A N 1
ATOM 1636 C CA . PRO A 1 202 ? -10.615 -3.041 -14.726 1.00 90.38 202 PRO A CA 1
ATOM 1637 C C . PRO A 1 202 ? -10.056 -3.259 -13.319 1.00 90.38 202 PRO A C 1
ATOM 1639 O O . PRO A 1 202 ? -9.670 -4.373 -12.943 1.00 90.38 202 PRO A O 1
ATOM 1642 N N . GLU A 1 203 ? -10.017 -2.176 -12.546 1.00 89.31 203 GLU A N 1
ATOM 1643 C CA . GLU A 1 203 ? -9.404 -2.193 -11.227 1.00 89.31 203 GLU A CA 1
ATOM 1644 C C . GLU A 1 203 ? -10.034 -3.272 -10.343 1.00 89.31 203 GLU A C 1
ATOM 1646 O O . GLU A 1 203 ? -11.246 -3.324 -10.147 1.00 89.31 203 GLU A O 1
ATOM 1651 N N . SER A 1 204 ? -9.186 -4.151 -9.817 1.00 92.56 204 SER A N 1
ATOM 1652 C CA . SER A 1 204 ? -9.589 -5.222 -8.916 1.00 92.56 204 SER A CA 1
ATOM 1653 C C . SER A 1 204 ? -8.482 -5.498 -7.899 1.00 92.56 204 SER A C 1
ATOM 1655 O O . SER A 1 204 ? -7.308 -5.220 -8.173 1.00 92.56 204 SER A O 1
ATOM 1657 N N . PRO A 1 205 ? -8.800 -6.088 -6.729 1.00 93.31 205 PRO A N 1
ATOM 1658 C CA . PRO A 1 205 ? -7.795 -6.487 -5.743 1.00 93.31 205 PRO A CA 1
ATOM 1659 C C . PRO A 1 205 ? -6.681 -7.377 -6.309 1.00 93.31 205 PRO A C 1
ATOM 1661 O O . PRO A 1 205 ? -5.557 -7.330 -5.808 1.00 93.31 205 PRO A O 1
ATOM 1664 N N . TYR A 1 206 ? -6.957 -8.125 -7.383 1.00 93.75 206 TYR A N 1
ATOM 1665 C CA . TYR A 1 206 ? -5.973 -8.971 -8.057 1.00 93.75 206 TYR A CA 1
ATOM 1666 C C . TYR A 1 206 ? -4.773 -8.193 -8.599 1.00 93.75 206 TYR A C 1
ATOM 1668 O O . TYR A 1 206 ? -3.655 -8.690 -8.497 1.00 93.75 206 TYR A O 1
ATOM 1676 N N . LEU A 1 207 ? -4.970 -6.960 -9.082 1.00 94.25 207 LEU A N 1
ATOM 1677 C CA . LEU A 1 207 ? -3.867 -6.087 -9.508 1.00 94.25 207 LEU A CA 1
ATOM 1678 C C . LEU A 1 207 ? -2.899 -5.792 -8.353 1.00 94.25 207 LEU A C 1
ATOM 1680 O O . LEU A 1 207 ? -1.709 -5.585 -8.544 1.00 94.25 207 LEU A O 1
ATOM 1684 N N . TYR A 1 208 ? -3.388 -5.825 -7.118 1.00 93.88 208 TYR A N 1
ATOM 1685 C CA . TYR A 1 208 ? -2.575 -5.614 -5.928 1.00 93.88 208 TYR A CA 1
ATOM 1686 C C . TYR A 1 208 ? -2.107 -6.920 -5.292 1.00 93.88 208 TYR A C 1
ATOM 1688 O O . TYR A 1 208 ? -1.614 -6.868 -4.171 1.00 93.88 208 TYR A O 1
ATOM 1696 N N . GLY A 1 209 ? -2.293 -8.085 -5.923 1.00 92.50 209 GLY A N 1
ATOM 1697 C CA . GLY A 1 209 ? -2.008 -9.397 -5.327 1.00 92.50 209 GLY A CA 1
ATOM 1698 C C . GLY A 1 209 ? -2.908 -9.741 -4.131 1.00 92.50 209 GLY A C 1
ATOM 1699 O O . GLY A 1 209 ? -2.491 -10.455 -3.223 1.00 92.50 209 GLY A O 1
ATOM 1700 N N . LEU A 1 210 ? -4.122 -9.185 -4.080 1.00 94.00 210 LEU A N 1
ATOM 1701 C CA . LEU A 1 210 ? -5.106 -9.425 -3.023 1.00 94.00 210 LEU A CA 1
ATOM 1702 C C . LEU A 1 210 ? -6.294 -10.236 -3.540 1.00 94.00 210 LEU A C 1
ATOM 1704 O O . LEU A 1 210 ? -6.654 -10.192 -4.714 1.00 94.00 210 LEU A O 1
ATOM 1708 N N . HIS A 1 211 ? -6.952 -10.943 -2.623 1.00 93.75 211 HIS A N 1
ATOM 1709 C CA . HIS A 1 211 ? -8.211 -11.621 -2.913 1.00 93.75 211 HIS A CA 1
ATOM 1710 C C . HIS A 1 211 ? -9.354 -10.596 -3.101 1.00 93.75 211 HIS A C 1
ATOM 1712 O O . HIS A 1 211 ? -9.391 -9.614 -2.354 1.00 93.75 211 HIS A O 1
ATOM 1718 N N . PRO A 1 212 ? -10.339 -10.831 -3.996 1.00 91.81 212 PRO A N 1
ATOM 1719 C CA . PRO A 1 212 ? -11.481 -9.934 -4.228 1.00 91.81 212 PRO A CA 1
ATOM 1720 C C . PRO A 1 212 ? -12.227 -9.485 -2.968 1.00 91.81 212 PRO A C 1
ATOM 1722 O O . PRO A 1 212 ? -12.679 -8.352 -2.875 1.00 91.81 212 PRO A O 1
ATOM 1725 N N . ASN A 1 213 ? -12.290 -10.339 -1.944 1.00 92.25 213 ASN A N 1
ATOM 1726 C CA . ASN A 1 213 ? -12.905 -9.996 -0.654 1.00 92.25 213 ASN A CA 1
ATOM 1727 C C . ASN A 1 213 ? -12.285 -8.760 0.029 1.00 92.25 213 ASN A C 1
ATOM 1729 O O . ASN A 1 213 ? -12.949 -8.144 0.862 1.00 92.25 213 ASN A O 1
ATOM 1733 N N . ALA A 1 214 ? -11.044 -8.387 -0.301 1.00 92.56 214 ALA A N 1
ATOM 1734 C CA . ALA A 1 214 ? -10.417 -7.172 0.219 1.00 92.56 214 ALA A CA 1
ATOM 1735 C C . ALA A 1 214 ? -11.159 -5.899 -0.227 1.00 92.56 214 ALA A C 1
ATOM 1737 O O . ALA A 1 214 ? -11.211 -4.916 0.513 1.00 92.56 214 ALA A O 1
ATOM 1738 N N . GLU A 1 215 ? -11.789 -5.928 -1.405 1.00 91.19 215 GLU A N 1
ATOM 1739 C CA . GLU A 1 215 ? -12.601 -4.819 -1.907 1.00 91.19 215 GLU A CA 1
ATOM 1740 C C . GLU A 1 215 ? -13.830 -4.577 -1.032 1.00 91.19 215 GLU A C 1
ATOM 1742 O O . GLU A 1 215 ? -14.142 -3.430 -0.724 1.00 91.19 215 GLU A O 1
ATOM 1747 N N . ILE A 1 216 ? -14.476 -5.644 -0.551 1.00 92.00 216 ILE A N 1
ATOM 1748 C CA . ILE A 1 216 ? -15.652 -5.539 0.322 1.00 92.00 216 ILE A CA 1
ATOM 1749 C C . ILE A 1 216 ? -15.294 -4.731 1.574 1.00 92.00 216 ILE A C 1
ATOM 1751 O O . ILE A 1 216 ? -15.965 -3.752 1.885 1.00 92.00 216 ILE A O 1
ATOM 1755 N N . GLY A 1 217 ? -14.197 -5.083 2.255 1.00 89.62 217 GLY A N 1
ATOM 1756 C CA . GLY A 1 217 ? -13.754 -4.376 3.462 1.00 89.62 217 GLY A CA 1
ATOM 1757 C C . GLY A 1 217 ? -13.385 -2.910 3.206 1.00 89.62 217 GLY A C 1
ATOM 1758 O O . GLY A 1 217 ? -13.740 -2.028 3.997 1.00 89.62 217 GLY A O 1
ATOM 1759 N N . PHE A 1 218 ? -12.719 -2.637 2.082 1.00 89.88 218 PHE A N 1
ATOM 1760 C CA . PHE A 1 218 ? -12.394 -1.278 1.649 1.00 89.88 218 PHE A CA 1
ATOM 1761 C C . PHE A 1 218 ? -13.657 -0.438 1.392 1.00 89.88 218 PHE A C 1
ATOM 1763 O O . PHE A 1 218 ? -13.786 0.668 1.929 1.00 89.88 218 PHE A O 1
ATOM 1770 N N . LEU A 1 219 ? -14.617 -0.968 0.630 1.00 91.81 219 LEU A N 1
ATOM 1771 C CA . LEU A 1 219 ? -15.871 -0.287 0.308 1.00 91.81 219 LEU A CA 1
ATOM 1772 C C . LEU A 1 219 ? -16.749 -0.088 1.548 1.00 91.81 219 LEU A C 1
ATOM 1774 O O . LEU A 1 219 ? -17.329 0.988 1.709 1.00 91.81 219 LEU A O 1
ATOM 1778 N N . THR A 1 220 ? -16.807 -1.064 2.459 1.00 93.12 220 THR A N 1
ATOM 1779 C CA . THR A 1 220 ? -17.516 -0.930 3.741 1.00 93.12 220 THR A CA 1
ATOM 1780 C C . THR A 1 220 ? -16.922 0.199 4.575 1.00 93.12 220 THR A C 1
ATOM 1782 O O . THR A 1 220 ? -17.649 1.108 4.964 1.00 93.12 220 THR A O 1
ATOM 1785 N N . THR A 1 221 ? -15.601 0.213 4.772 1.00 91.00 221 THR A N 1
ATOM 1786 C CA . THR A 1 221 ? -14.925 1.255 5.567 1.00 91.00 221 THR A CA 1
ATOM 1787 C C . THR A 1 221 ? -15.112 2.644 4.950 1.00 91.00 221 THR A C 1
ATOM 1789 O O . THR A 1 221 ? -15.363 3.627 5.649 1.00 91.00 221 THR A O 1
ATOM 1792 N N . THR A 1 222 ? -15.022 2.739 3.622 1.00 90.75 222 THR A N 1
ATOM 1793 C CA . THR A 1 222 ? -15.236 3.992 2.885 1.00 90.75 222 THR A CA 1
ATOM 1794 C C . THR A 1 222 ? -16.673 4.486 3.045 1.00 90.75 222 THR A C 1
ATOM 1796 O O . THR A 1 222 ? -16.894 5.666 3.323 1.00 90.75 222 THR A O 1
ATOM 1799 N N . SER A 1 223 ? -17.646 3.578 2.958 1.00 94.81 223 SER A N 1
ATOM 1800 C CA . SER A 1 223 ? -19.065 3.885 3.160 1.00 94.81 223 SER A CA 1
ATOM 1801 C C . SER A 1 223 ? -19.351 4.334 4.593 1.00 94.81 223 SER A C 1
ATOM 1803 O O . SER A 1 223 ? -20.027 5.337 4.795 1.00 94.81 223 SER A O 1
ATOM 1805 N N . GLU A 1 224 ? -18.795 3.659 5.601 1.00 94.69 224 GLU A N 1
ATOM 1806 C CA . GLU A 1 224 ? -18.927 4.054 7.010 1.00 94.69 224 GLU A CA 1
ATOM 1807 C C . GLU A 1 224 ? -18.351 5.447 7.280 1.00 94.69 224 GLU A C 1
ATOM 1809 O O . GLU A 1 224 ? -18.943 6.237 8.018 1.00 94.69 224 GLU A O 1
ATOM 1814 N N . ASN A 1 225 ? -17.209 5.777 6.672 1.00 92.12 225 ASN A N 1
ATOM 1815 C CA . ASN A 1 225 ? -16.619 7.110 6.778 1.00 92.12 225 ASN A CA 1
ATOM 1816 C C . ASN A 1 225 ? -17.506 8.170 6.123 1.00 92.12 225 ASN A C 1
ATOM 1818 O O . ASN A 1 225 ? -17.751 9.208 6.735 1.00 92.12 225 ASN A O 1
ATOM 1822 N N . LEU A 1 226 ? -18.051 7.887 4.936 1.00 93.75 226 LEU A N 1
ATOM 1823 C CA . LEU A 1 226 ? -19.023 8.762 4.280 1.00 93.75 226 LEU A CA 1
ATOM 1824 C C . LEU A 1 226 ? -20.259 8.985 5.157 1.00 93.75 226 LEU A C 1
ATOM 1826 O O . LEU A 1 226 ? -20.640 10.131 5.387 1.00 93.75 226 LEU A O 1
ATOM 1830 N N . PHE A 1 227 ? -20.854 7.922 5.704 1.00 94.31 227 PHE A N 1
ATOM 1831 C CA . PHE A 1 227 ? -22.017 8.038 6.588 1.00 94.31 227 PHE A CA 1
ATOM 1832 C C . PHE A 1 227 ? -21.710 8.835 7.853 1.00 94.31 227 PHE A C 1
ATOM 1834 O O . PHE A 1 227 ? -22.525 9.657 8.264 1.00 94.31 227 PHE A O 1
ATOM 1841 N N . ARG A 1 228 ? -20.526 8.651 8.443 1.00 91.69 228 ARG A N 1
ATOM 1842 C CA . ARG A 1 228 ? -20.073 9.435 9.596 1.00 91.69 228 ARG A CA 1
ATOM 1843 C C . ARG A 1 228 ? -19.972 10.917 9.258 1.00 91.69 228 ARG A C 1
ATOM 1845 O O . ARG A 1 228 ? -20.509 11.735 9.995 1.00 91.69 228 ARG A O 1
ATOM 1852 N N . THR A 1 229 ? -19.358 11.263 8.128 1.00 90.50 229 THR A N 1
ATOM 1853 C CA . THR A 1 229 ? -19.276 12.655 7.664 1.00 90.50 229 THR A CA 1
ATOM 1854 C C . THR A 1 229 ? -20.663 13.238 7.391 1.00 90.50 229 THR A C 1
ATOM 1856 O O . THR A 1 229 ? -20.936 14.370 7.777 1.00 90.50 229 THR A O 1
ATOM 1859 N N . VAL A 1 230 ? -21.576 12.471 6.788 1.00 90.50 230 VAL A N 1
ATOM 1860 C CA . VAL A 1 230 ? -22.973 12.895 6.588 1.00 90.50 230 VAL A CA 1
ATOM 1861 C C . VAL A 1 230 ? -23.677 13.139 7.921 1.00 90.50 230 VAL A C 1
ATOM 1863 O O . VAL A 1 230 ? -24.368 14.145 8.066 1.00 90.50 230 VAL A O 1
ATOM 1866 N N . PHE A 1 231 ? -23.477 12.264 8.905 1.00 85.88 231 PHE A N 1
ATOM 1867 C CA . PHE A 1 231 ? -24.048 12.412 10.240 1.00 85.88 231 PHE A CA 1
ATOM 1868 C C . PHE A 1 231 ? -23.497 13.646 10.970 1.00 85.88 231 PHE A C 1
ATOM 1870 O O . PHE A 1 231 ? -24.257 14.391 11.580 1.00 85.88 231 PHE A O 1
ATOM 1877 N N . GLU A 1 232 ? -22.198 13.923 10.846 1.00 86.12 232 GLU A N 1
ATOM 1878 C CA . GLU A 1 232 ? -21.563 15.130 11.394 1.00 86.12 232 GLU A CA 1
ATOM 1879 C C . GLU A 1 232 ? -22.082 16.428 10.754 1.00 86.12 232 GLU A C 1
ATOM 1881 O O . GLU A 1 232 ? -22.075 17.475 11.401 1.00 86.12 232 GLU A O 1
ATOM 1886 N N . MET A 1 233 ? -22.558 16.370 9.505 1.00 82.81 233 MET A N 1
ATOM 1887 C CA . MET A 1 233 ? -23.178 17.505 8.814 1.00 82.81 233 MET A CA 1
ATOM 1888 C C . MET A 1 233 ? -24.649 17.731 9.198 1.00 82.81 233 MET A C 1
ATOM 1890 O O . MET A 1 233 ? -25.199 18.780 8.855 1.00 82.81 233 MET A O 1
ATOM 1894 N N . GLN A 1 234 ? -25.310 16.789 9.884 1.00 81.06 234 GLN A N 1
ATOM 1895 C CA . GLN A 1 234 ? -26.708 16.974 10.271 1.00 81.06 234 GLN A CA 1
ATOM 1896 C C . GLN A 1 234 ? -26.845 18.078 11.338 1.00 81.06 234 GLN A C 1
ATOM 1898 O O . GLN A 1 234 ? -26.129 18.070 12.344 1.00 81.06 234 GLN A O 1
ATOM 1903 N N . PRO A 1 235 ? -27.778 19.034 11.163 1.00 77.81 235 PRO A N 1
ATOM 1904 C CA . PRO A 1 235 ? -28.030 20.064 12.160 1.00 77.81 235 PRO A CA 1
ATOM 1905 C C . PRO A 1 235 ? -28.540 19.420 13.452 1.00 77.81 235 PRO A C 1
ATOM 1907 O O . PRO A 1 235 ? -29.581 18.764 13.467 1.00 77.81 235 PRO A O 1
ATOM 1910 N N . ARG A 1 236 ? -27.810 19.643 14.550 1.00 67.19 236 ARG A N 1
ATOM 1911 C CA . ARG A 1 236 ? -28.093 19.049 15.871 1.00 67.19 236 ARG A CA 1
ATOM 1912 C C . ARG A 1 236 ? -29.470 19.444 16.430 1.00 67.19 236 ARG A C 1
ATOM 1914 O O . ARG A 1 236 ? -29.986 18.745 17.294 1.00 67.19 236 ARG A O 1
ATOM 1921 N N . ASP A 1 237 ? -30.077 20.500 15.886 1.00 59.75 237 ASP A N 1
ATOM 1922 C CA . ASP A 1 237 ? -31.368 21.049 16.316 1.00 59.75 237 ASP A CA 1
ATOM 1923 C C . ASP A 1 237 ? -32.588 20.496 15.550 1.00 59.75 237 ASP A C 1
ATOM 1925 O O . ASP A 1 237 ? -33.727 20.749 15.939 1.00 59.75 237 ASP A O 1
ATOM 1929 N N . ALA A 1 238 ? -32.403 19.724 14.471 1.00 52.97 238 ALA A N 1
ATOM 1930 C CA . ALA A 1 238 ? -33.515 19.299 13.605 1.00 52.97 238 ALA A CA 1
ATOM 1931 C C . ALA A 1 238 ? -34.321 18.083 14.118 1.00 52.97 238 ALA A C 1
ATOM 1933 O O . ALA A 1 238 ? -35.281 17.673 13.470 1.00 52.97 238 ALA A O 1
ATOM 1934 N N . GLY A 1 239 ? -33.962 17.507 15.271 1.00 51.62 239 GLY A N 1
ATOM 1935 C CA . GLY A 1 239 ? -34.605 16.303 15.822 1.00 51.62 239 GLY A CA 1
ATOM 1936 C C . GLY A 1 239 ? -35.528 16.517 17.029 1.00 51.62 239 GLY A C 1
ATOM 1937 O O . GLY A 1 239 ? -36.093 15.546 17.521 1.00 51.62 239 GLY A O 1
ATOM 1938 N N . ALA A 1 240 ? -35.678 17.743 17.540 1.00 50.81 240 ALA A N 1
ATOM 1939 C CA . ALA A 1 240 ? -36.261 17.972 18.870 1.00 50.81 240 ALA A CA 1
ATOM 1940 C C . ALA A 1 240 ? -37.754 18.370 18.902 1.00 50.81 240 ALA A C 1
ATOM 1942 O O . ALA A 1 240 ? -38.266 18.685 19.973 1.00 50.81 240 ALA A O 1
ATOM 1943 N N . SER A 1 241 ? -38.479 18.379 17.776 1.00 49.50 241 SER A N 1
ATOM 1944 C CA . SER A 1 241 ? -39.831 18.974 17.716 1.00 49.50 241 SER A CA 1
ATOM 1945 C C . SER A 1 241 ? -40.996 18.018 17.434 1.00 49.50 241 SER A C 1
ATOM 1947 O O . SER A 1 241 ? -42.094 18.484 17.130 1.00 49.50 241 SER A O 1
ATOM 1949 N N . GLY A 1 242 ? -40.840 16.698 17.575 1.00 49.56 242 GLY A N 1
ATOM 1950 C CA . GLY A 1 242 ? -41.971 15.806 17.296 1.00 49.56 242 GLY A CA 1
ATOM 1951 C C . GLY A 1 242 ? -41.797 14.354 17.709 1.00 49.56 242 GLY A C 1
ATOM 1952 O O . GLY A 1 242 ? -41.628 13.489 16.860 1.00 49.56 242 GLY A O 1
ATOM 1953 N N . GLY A 1 243 ? -41.897 14.077 19.006 1.00 47.34 243 GLY A N 1
ATOM 1954 C CA . GLY A 1 243 ? -42.037 12.719 19.527 1.00 47.34 243 GLY A CA 1
ATOM 1955 C C . GLY A 1 243 ? -41.604 12.649 20.981 1.00 47.34 243 GLY A C 1
ATOM 1956 O O . GLY A 1 243 ? -40.560 13.183 21.335 1.00 47.34 243 GLY A O 1
ATOM 1957 N N . ALA A 1 244 ? -42.405 12.013 21.835 1.00 54.53 244 ALA A N 1
ATOM 1958 C CA . ALA A 1 244 ? -42.015 11.685 23.201 1.00 54.53 244 ALA A CA 1
ATOM 1959 C C . ALA A 1 244 ? -40.830 10.705 23.164 1.00 54.53 244 ALA A C 1
ATOM 1961 O O . ALA A 1 244 ? -41.003 9.490 23.172 1.00 54.53 244 ALA A O 1
ATOM 1962 N N . THR A 1 245 ? -39.620 11.233 23.041 1.00 55.66 245 THR A N 1
ATOM 1963 C CA . THR A 1 245 ? -38.390 10.452 23.005 1.00 55.66 245 THR A CA 1
ATOM 1964 C C . THR A 1 245 ? -37.479 10.977 24.092 1.00 55.66 245 THR A C 1
ATOM 1966 O O . THR A 1 245 ? -37.008 12.105 23.987 1.00 55.66 245 THR A O 1
ATOM 1969 N N . VAL A 1 246 ? -37.299 10.139 25.116 1.00 61.09 246 VAL A N 1
ATOM 1970 C CA . VAL A 1 246 ? -36.237 10.105 26.134 1.00 61.09 246 VAL A CA 1
ATOM 1971 C C . VAL A 1 246 ? -35.190 11.209 25.955 1.00 61.09 246 VAL A C 1
ATOM 1973 O O . VAL A 1 246 ? -34.523 11.256 24.911 1.00 61.09 246 VAL A O 1
ATOM 1976 N N . THR A 1 247 ? -35.040 12.075 26.960 1.00 76.00 247 THR A N 1
ATOM 1977 C CA . THR A 1 247 ? -34.047 13.160 26.922 1.00 76.00 247 THR A CA 1
ATOM 1978 C C . THR A 1 247 ? -32.642 12.583 26.695 1.00 76.00 247 THR A C 1
ATOM 1980 O O . THR A 1 247 ? -32.385 11.422 27.035 1.00 76.00 247 THR A O 1
ATOM 1983 N N . PRO A 1 248 ? -31.709 13.324 26.072 1.00 74.69 248 PRO A N 1
ATOM 1984 C CA . PRO A 1 248 ? -30.350 12.825 25.873 1.00 74.69 248 PRO A CA 1
ATOM 1985 C C . PRO A 1 248 ? -29.700 12.374 27.192 1.00 74.69 248 PRO A C 1
ATOM 1987 O O . PRO A 1 248 ? -29.005 11.363 27.205 1.00 74.69 248 PRO A O 1
ATOM 1990 N N . GLU A 1 249 ? -30.000 13.038 28.307 1.00 80.50 249 GLU A N 1
ATOM 1991 C CA . GLU A 1 249 ? -29.550 12.670 29.650 1.00 80.50 249 GLU A CA 1
ATOM 1992 C C . GLU A 1 249 ? -30.149 11.337 30.121 1.00 80.50 249 GLU A C 1
ATOM 1994 O O . GLU A 1 249 ? -29.431 10.490 30.651 1.00 80.50 249 GLU A O 1
ATOM 1999 N N . GLU A 1 250 ? -31.443 11.105 29.889 1.00 81.69 250 GLU A N 1
ATOM 2000 C CA . GLU A 1 250 ? -32.099 9.834 30.212 1.00 81.69 250 GLU A CA 1
ATOM 2001 C C . GLU A 1 250 ? -31.565 8.679 29.352 1.00 81.69 250 GLU A C 1
ATOM 2003 O O . GLU A 1 250 ? -31.392 7.572 29.862 1.00 81.69 250 GLU A O 1
ATOM 2008 N N . LYS A 1 251 ? -31.239 8.923 28.074 1.00 83.75 251 LYS A N 1
ATOM 2009 C CA . LYS A 1 251 ? -30.598 7.916 27.208 1.00 83.75 251 LYS A CA 1
ATOM 2010 C C . LYS A 1 251 ? -29.202 7.563 27.707 1.00 83.75 251 LYS A C 1
ATOM 2012 O O . LYS A 1 251 ? -28.858 6.388 27.772 1.00 83.75 251 LYS A O 1
ATOM 2017 N N . VAL A 1 252 ? -28.401 8.568 28.072 1.00 85.31 252 VAL A N 1
ATOM 2018 C CA . VAL A 1 252 ? -27.065 8.340 28.640 1.00 85.31 252 VAL A CA 1
ATOM 2019 C C . VAL A 1 252 ? -27.180 7.551 29.939 1.00 85.31 252 VAL A C 1
ATOM 2021 O O . VAL A 1 252 ? -26.439 6.591 30.124 1.00 85.31 252 VAL A O 1
ATOM 2024 N N . LYS A 1 253 ? -28.144 7.886 30.799 1.00 86.88 253 LYS A N 1
ATOM 2025 C CA . LYS A 1 253 ? -28.382 7.153 32.042 1.00 86.88 253 LYS A CA 1
ATOM 2026 C C . LYS A 1 253 ? -28.753 5.687 31.799 1.00 86.88 253 LYS A C 1
ATOM 2028 O O . LYS A 1 253 ? -28.159 4.817 32.422 1.00 86.88 253 LYS A O 1
ATOM 2033 N N . GLN A 1 254 ? -29.657 5.405 30.858 1.00 87.75 254 GLN A N 1
ATOM 2034 C CA . GLN A 1 254 ? -30.009 4.027 30.483 1.00 87.75 254 GLN A CA 1
ATOM 2035 C C . GLN A 1 254 ? -28.782 3.223 30.034 1.00 87.75 254 GLN A C 1
ATOM 2037 O O . GLN A 1 254 ? -28.616 2.080 30.446 1.00 87.75 254 GLN A O 1
ATOM 2042 N N . ILE A 1 255 ? -27.895 3.832 29.241 1.00 88.19 255 ILE A N 1
ATOM 2043 C CA . ILE A 1 255 ? -26.651 3.193 28.790 1.00 88.19 255 ILE A CA 1
ATOM 2044 C C . ILE A 1 255 ? -25.690 2.964 29.966 1.00 88.19 255 ILE A C 1
ATOM 2046 O O . ILE A 1 255 ? -25.068 1.909 30.053 1.00 88.19 255 ILE A O 1
ATOM 2050 N N . VAL A 1 256 ? -25.559 3.933 30.877 1.00 89.69 256 VAL A N 1
ATOM 2051 C CA . VAL A 1 256 ? -24.719 3.799 32.078 1.00 89.69 256 VAL A CA 1
ATOM 2052 C C . VAL A 1 256 ? -25.207 2.647 32.954 1.00 89.69 256 VAL A C 1
ATOM 2054 O O . VAL A 1 256 ? -24.395 1.813 33.352 1.00 89.69 256 VAL A O 1
ATOM 2057 N N . ASP A 1 257 ? -26.514 2.569 33.202 1.00 89.88 257 ASP A N 1
ATOM 2058 C CA . ASP A 1 257 ? -27.125 1.501 33.994 1.00 89.88 257 ASP A CA 1
ATOM 2059 C C . ASP A 1 257 ? -26.935 0.130 33.315 1.00 89.88 257 ASP A C 1
ATOM 2061 O O . ASP A 1 257 ? -26.520 -0.826 33.971 1.00 89.88 257 ASP A O 1
ATOM 2065 N N . GLU A 1 258 ? -27.121 0.042 31.992 1.00 92.38 258 GLU A N 1
ATOM 2066 C CA . GLU A 1 258 ? -26.903 -1.191 31.220 1.00 92.38 258 GLU A CA 1
ATOM 2067 C C . GLU A 1 258 ? -25.442 -1.672 31.287 1.00 92.38 258 GLU A C 1
ATOM 2069 O O . GLU A 1 258 ? -25.174 -2.867 31.441 1.00 92.38 258 GLU A O 1
ATOM 2074 N N . ILE A 1 259 ? -24.476 -0.754 31.186 1.00 90.69 259 ILE A N 1
ATOM 2075 C CA . ILE A 1 259 ? -23.052 -1.096 31.292 1.00 90.69 259 ILE A CA 1
ATOM 2076 C C . ILE A 1 259 ? -22.718 -1.535 32.721 1.00 90.69 259 ILE A C 1
ATOM 2078 O O . ILE A 1 259 ? -22.004 -2.522 32.897 1.00 90.69 259 ILE A O 1
ATOM 2082 N N . LEU A 1 260 ? -23.233 -0.839 33.739 1.00 89.00 260 LEU A N 1
ATOM 2083 C CA . LEU A 1 260 ? -23.015 -1.194 35.143 1.00 89.00 260 LEU A CA 1
ATOM 2084 C C . LEU A 1 260 ? -23.573 -2.579 35.486 1.00 89.00 260 LEU A C 1
ATOM 2086 O O . LEU A 1 260 ? -22.929 -3.308 36.238 1.00 89.00 260 LEU A O 1
ATOM 2090 N N . GLU A 1 261 ? -24.723 -2.955 34.925 1.00 90.81 261 GLU A N 1
ATOM 2091 C CA . GLU A 1 261 ? -25.331 -4.275 35.122 1.00 90.81 261 GLU A CA 1
ATOM 2092 C C . GLU A 1 261 ? -24.540 -5.394 34.426 1.00 90.81 261 GLU A C 1
ATOM 2094 O O . GLU A 1 261 ? -24.398 -6.489 34.969 1.00 90.81 261 GLU A O 1
ATOM 2099 N N . LYS A 1 262 ? -23.972 -5.121 33.244 1.00 91.56 262 LYS A N 1
ATOM 2100 C CA . LYS A 1 262 ? -23.167 -6.092 32.480 1.00 91.56 262 LYS A CA 1
ATOM 2101 C C . LYS A 1 262 ? -21.740 -6.270 33.001 1.00 91.56 262 LYS A C 1
ATOM 2103 O O . LYS A 1 262 ? -21.061 -7.210 32.583 1.00 91.56 262 LYS A O 1
ATOM 2108 N N . LEU A 1 263 ? -21.253 -5.377 33.864 1.00 89.38 263 LEU A N 1
ATOM 2109 C CA . LEU A 1 263 ? -19.895 -5.468 34.395 1.00 89.38 263 LEU A CA 1
ATOM 2110 C C . LEU A 1 263 ? -19.741 -6.702 35.300 1.00 89.38 263 LEU A C 1
ATOM 2112 O O . LEU A 1 263 ? -20.542 -6.900 36.215 1.00 89.38 263 LEU A O 1
ATOM 2116 N N . PRO A 1 264 ? -18.687 -7.514 35.101 1.00 88.31 264 PRO A N 1
ATOM 2117 C CA . PRO A 1 264 ? -18.476 -8.699 35.914 1.00 88.31 264 PRO A CA 1
ATOM 2118 C C . PRO A 1 264 ? -18.196 -8.344 37.383 1.00 88.31 264 PRO A C 1
ATOM 2120 O O . PRO A 1 264 ? -17.699 -7.261 37.731 1.00 88.31 264 PRO A O 1
ATOM 2123 N N . VAL A 1 265 ? -18.539 -9.287 38.260 1.00 87.62 265 VAL A N 1
ATOM 2124 C CA . VAL A 1 265 ? -18.209 -9.220 39.687 1.00 87.62 265 VAL A CA 1
ATOM 2125 C C . VAL A 1 265 ? -16.705 -9.413 39.852 1.00 87.62 265 VAL A C 1
ATOM 2127 O O . VAL A 1 265 ? -16.090 -10.189 39.123 1.00 87.62 265 VAL A O 1
ATOM 2130 N N . ASP A 1 266 ? -16.121 -8.697 40.807 1.00 88.50 266 ASP A N 1
ATOM 2131 C CA . ASP A 1 266 ? -14.683 -8.745 41.035 1.00 88.50 266 ASP A CA 1
ATOM 2132 C C . ASP A 1 266 ? -14.270 -10.139 41.540 1.00 88.50 266 ASP A C 1
ATOM 2134 O O . ASP A 1 266 ? -14.958 -10.774 42.347 1.00 88.50 266 ASP A O 1
ATOM 2138 N N . PHE A 1 267 ? -13.126 -10.622 41.066 1.00 88.31 267 PHE A N 1
ATOM 2139 C CA . PHE A 1 267 ? -12.552 -11.892 41.482 1.00 88.31 267 PHE A CA 1
ATOM 2140 C C . PHE A 1 267 ? -12.095 -11.815 42.941 1.00 88.31 267 PHE A C 1
ATOM 2142 O O . PHE A 1 267 ? -11.276 -10.965 43.301 1.00 88.31 267 PHE A O 1
ATOM 2149 N N . ASN A 1 268 ? -12.563 -12.737 43.784 1.00 90.00 268 ASN A N 1
ATOM 2150 C CA . ASN A 1 268 ? -12.067 -12.856 45.151 1.00 90.00 268 ASN A CA 1
ATOM 2151 C C . ASN A 1 268 ? -10.684 -13.525 45.155 1.00 90.00 268 ASN A C 1
ATOM 2153 O O . ASN A 1 268 ? -10.565 -14.748 45.225 1.00 90.00 268 ASN A O 1
ATOM 2157 N N . MET A 1 269 ? -9.631 -12.710 45.084 1.00 86.00 269 MET A N 1
ATOM 2158 C CA . MET A 1 269 ? -8.250 -13.188 44.975 1.00 86.00 269 MET A CA 1
ATOM 2159 C C . MET A 1 269 ? -7.844 -14.123 46.119 1.00 86.00 269 MET A C 1
ATOM 2161 O O . MET A 1 269 ? -7.141 -15.100 45.879 1.00 86.00 269 MET A O 1
ATOM 2165 N N . LEU A 1 270 ? -8.331 -13.882 47.342 1.00 84.19 270 LEU A N 1
ATOM 2166 C CA . LEU A 1 270 ? -8.039 -14.734 48.499 1.00 84.19 270 LEU A CA 1
ATOM 2167 C C . LEU A 1 270 ? -8.630 -16.136 48.331 1.00 84.19 270 LEU A C 1
ATOM 2169 O O . LEU A 1 270 ? -7.970 -17.130 48.620 1.00 84.19 270 LEU A O 1
ATOM 2173 N N . GLU A 1 271 ? -9.863 -16.229 47.840 1.00 86.25 271 GLU A N 1
ATOM 2174 C CA . GLU A 1 271 ? -10.525 -17.512 47.614 1.00 86.25 271 GLU A CA 1
ATOM 2175 C C . GLU A 1 271 ? -9.859 -18.298 46.478 1.00 86.25 271 GLU A C 1
ATOM 2177 O O . GLU A 1 271 ? -9.628 -19.500 46.603 1.00 86.25 271 GLU A O 1
ATOM 2182 N N . ILE A 1 272 ? -9.512 -17.620 45.383 1.00 85.44 272 ILE A N 1
ATOM 2183 C CA . ILE A 1 272 ? -8.913 -18.256 44.204 1.00 85.44 272 ILE A CA 1
ATOM 2184 C C . ILE A 1 272 ? -7.475 -18.703 44.508 1.00 85.44 272 ILE A C 1
ATOM 2186 O O . ILE A 1 272 ? -7.098 -19.816 44.150 1.00 85.44 272 ILE A O 1
ATOM 2190 N N . MET A 1 273 ? -6.688 -17.899 45.230 1.00 83.69 273 MET A N 1
ATOM 2191 C CA . MET A 1 273 ? -5.325 -18.275 45.627 1.00 83.69 273 MET A CA 1
ATOM 2192 C C . MET A 1 273 ? -5.292 -19.420 46.646 1.00 83.69 273 MET A C 1
ATOM 2194 O O . MET A 1 273 ? -4.364 -20.224 46.606 1.00 83.69 273 MET A O 1
ATOM 2198 N N . ASN A 1 274 ? -6.284 -19.513 47.538 1.00 85.81 274 ASN A N 1
ATOM 2199 C CA . ASN A 1 274 ? -6.357 -20.580 48.544 1.00 85.81 274 ASN A CA 1
ATOM 2200 C C . ASN A 1 274 ? -6.850 -21.921 47.978 1.00 85.81 274 ASN A C 1
ATOM 2202 O O . ASN A 1 274 ? -6.566 -22.961 48.562 1.00 85.81 274 ASN A O 1
ATOM 2206 N N . LYS A 1 275 ? -7.573 -21.918 46.851 1.00 85.50 275 LYS A N 1
ATOM 2207 C CA . LYS A 1 275 ? -8.027 -23.142 46.163 1.00 85.50 275 LYS A CA 1
ATOM 2208 C C . LYS A 1 275 ? -6.924 -23.854 45.374 1.00 85.50 275 LYS A C 1
ATOM 2210 O O . LYS A 1 275 ? -7.160 -24.942 44.859 1.00 85.50 275 LYS A O 1
ATOM 2215 N N . VAL A 1 276 ? -5.750 -23.240 45.240 1.00 84.56 276 VAL A N 1
ATOM 2216 C CA . VAL A 1 276 ? -4.652 -23.744 44.412 1.00 84.56 276 VAL A CA 1
ATOM 2217 C C . VAL A 1 276 ? -3.514 -24.234 45.304 1.00 84.56 276 VAL A C 1
ATOM 2219 O O . VAL A 1 276 ? -2.815 -23.436 45.926 1.00 84.56 276 VAL A O 1
ATOM 2222 N N . GLU A 1 277 ? -3.319 -25.553 45.338 1.00 78.75 277 GLU A N 1
ATOM 2223 C CA . GLU A 1 277 ? -2.281 -26.205 46.149 1.00 78.75 277 GLU A CA 1
ATOM 2224 C C . GLU A 1 277 ? -0.887 -26.112 45.507 1.00 78.75 277 GLU A C 1
ATOM 2226 O O . GLU A 1 277 ? 0.097 -25.842 46.195 1.00 78.75 277 GLU A O 1
ATOM 2231 N N . GLU A 1 278 ? -0.794 -26.259 44.180 1.00 85.00 278 GLU A N 1
ATOM 2232 C CA . GLU A 1 278 ? 0.467 -26.181 43.438 1.00 85.00 278 GLU A CA 1
ATOM 2233 C C . GLU A 1 278 ? 0.501 -24.958 42.514 1.00 85.00 278 GLU A C 1
ATOM 2235 O O . GLU A 1 278 ? -0.352 -24.770 41.644 1.00 85.00 278 GLU A O 1
ATOM 2240 N N . ARG A 1 279 ? 1.515 -24.106 42.689 1.00 83.19 279 ARG A N 1
ATOM 2241 C CA . ARG A 1 279 ? 1.661 -22.864 41.921 1.00 83.19 279 ARG A CA 1
ATOM 2242 C C . ARG A 1 279 ? 2.544 -23.077 40.702 1.00 83.19 279 ARG A C 1
ATOM 2244 O O . ARG A 1 279 ? 3.765 -22.967 40.776 1.00 83.19 279 ARG A O 1
ATOM 2251 N N . THR A 1 280 ? 1.911 -23.321 39.562 1.00 89.31 280 THR A N 1
ATOM 2252 C CA . THR A 1 280 ? 2.592 -23.324 38.263 1.00 89.31 280 THR A CA 1
ATOM 2253 C C . THR A 1 280 ? 2.722 -21.896 37.705 1.00 89.31 280 THR A C 1
ATOM 2255 O O . THR A 1 280 ? 1.917 -21.023 38.047 1.00 89.31 280 THR A O 1
ATOM 2258 N N . PRO A 1 281 ? 3.690 -21.621 36.809 1.00 90.62 281 PRO A N 1
ATOM 2259 C CA . PRO A 1 281 ? 3.841 -20.303 36.184 1.00 90.62 281 PRO A CA 1
ATOM 2260 C C . PRO A 1 281 ? 2.570 -19.784 35.488 1.00 90.62 281 PRO A C 1
ATOM 2262 O O . PRO A 1 281 ? 2.267 -18.598 35.577 1.00 90.62 281 PRO A O 1
ATOM 2265 N N . TYR A 1 282 ? 1.779 -20.665 34.864 1.00 90.44 282 TYR A N 1
ATOM 2266 C CA . TYR A 1 282 ? 0.503 -20.297 34.236 1.00 90.44 282 TYR A CA 1
ATOM 2267 C C . TYR A 1 282 ? -0.544 -19.820 35.251 1.00 90.44 282 TYR A C 1
ATOM 2269 O O . TYR A 1 282 ? -1.265 -18.861 34.983 1.00 90.44 282 TYR A O 1
ATOM 2277 N N . LEU A 1 283 ? -0.607 -20.447 36.431 1.00 89.12 283 LEU A N 1
ATOM 2278 C CA . LEU A 1 283 ? -1.530 -20.048 37.498 1.00 89.12 283 LEU A CA 1
ATOM 2279 C C . LEU A 1 283 ? -1.153 -18.689 38.093 1.00 89.12 283 LEU A C 1
ATOM 2281 O O . LEU A 1 283 ? -2.028 -17.891 38.411 1.00 89.12 283 LEU A O 1
ATOM 2285 N N . ILE A 1 284 ? 0.144 -18.386 38.174 1.00 89.56 284 ILE A N 1
ATOM 2286 C CA . ILE A 1 284 ? 0.624 -17.069 38.613 1.00 89.56 284 ILE A CA 1
ATOM 2287 C C . ILE A 1 284 ? 0.199 -15.980 37.621 1.00 89.56 284 ILE A C 1
ATOM 2289 O O . ILE A 1 284 ? -0.293 -14.937 38.047 1.00 89.56 284 ILE A O 1
ATOM 2293 N N . VAL A 1 285 ? 0.336 -16.223 36.312 1.00 93.50 285 VAL A N 1
ATOM 2294 C CA . VAL A 1 285 ? -0.147 -15.288 35.280 1.00 93.50 285 VAL A CA 1
ATOM 2295 C C . VAL A 1 285 ? -1.662 -15.113 35.379 1.00 93.50 285 VAL A C 1
ATOM 2297 O O . VAL A 1 285 ? -2.137 -13.984 35.356 1.00 93.50 285 VAL A O 1
ATOM 2300 N N . ALA A 1 286 ? -2.422 -16.192 35.579 1.00 91.12 286 ALA A N 1
ATOM 2301 C CA . ALA A 1 286 ? -3.870 -16.104 35.757 1.00 91.12 286 ALA A CA 1
ATOM 2302 C C . ALA A 1 286 ? -4.259 -15.232 36.964 1.00 91.12 286 ALA A C 1
ATOM 2304 O O . ALA A 1 286 ? -5.155 -14.400 36.847 1.00 91.12 286 ALA A O 1
ATOM 2305 N N . PHE A 1 287 ? -3.559 -15.352 38.098 1.00 91.69 287 PHE A N 1
ATOM 2306 C CA . PHE A 1 287 ? -3.794 -14.469 39.244 1.00 91.69 287 PHE A CA 1
ATOM 2307 C C . PHE A 1 287 ? -3.508 -13.001 38.913 1.00 91.69 287 PHE A C 1
ATOM 2309 O O . PHE A 1 287 ? -4.309 -12.140 39.266 1.00 91.69 287 PHE A O 1
ATOM 2316 N N . GLN A 1 288 ? -2.417 -12.713 38.200 1.00 91.69 288 GLN A N 1
ATOM 2317 C CA . GLN A 1 288 ? -2.083 -11.346 37.785 1.00 91.69 288 GLN A CA 1
ATOM 2318 C C . GLN A 1 288 ? -3.120 -10.762 36.819 1.00 91.69 288 GLN A C 1
ATOM 2320 O O . GLN A 1 288 ? -3.478 -9.591 36.936 1.00 91.69 288 GLN A O 1
ATOM 2325 N N . GLU A 1 289 ? -3.632 -11.562 35.886 1.00 93.94 289 GLU A N 1
ATOM 2326 C CA . GLU A 1 289 ? -4.695 -11.138 34.974 1.00 93.94 289 GLU A CA 1
ATOM 2327 C C . GLU A 1 289 ? -6.015 -10.896 35.718 1.00 93.94 289 GLU A C 1
ATOM 2329 O O . GLU A 1 289 ? -6.692 -9.907 35.446 1.00 93.94 289 GLU A O 1
ATOM 2334 N N . CYS A 1 290 ? -6.354 -11.718 36.717 1.00 92.50 290 CYS A N 1
ATOM 2335 C CA . CYS A 1 290 ? -7.507 -11.473 37.587 1.00 92.50 290 CYS A CA 1
ATOM 2336 C C . CYS A 1 290 ? -7.362 -10.173 38.395 1.00 92.50 290 CYS A C 1
ATOM 2338 O O . CYS A 1 290 ? -8.313 -9.396 38.467 1.00 92.50 290 CYS A O 1
ATOM 2340 N N . GLU A 1 291 ? -6.183 -9.890 38.961 1.00 92.00 291 GLU A N 1
ATOM 2341 C CA . GLU A 1 291 ? -5.920 -8.621 39.658 1.00 92.00 291 GLU A CA 1
ATOM 2342 C C . GLU A 1 291 ? -6.026 -7.419 38.715 1.00 92.00 291 GLU A C 1
ATOM 2344 O O . GLU A 1 291 ? -6.659 -6.417 39.054 1.00 92.00 291 GLU A O 1
ATOM 2349 N N . ARG A 1 292 ? -5.459 -7.522 37.506 1.00 94.06 292 ARG A N 1
ATOM 2350 C CA . ARG A 1 292 ? -5.572 -6.479 36.476 1.00 94.06 292 ARG A CA 1
ATOM 2351 C C . ARG A 1 292 ? -7.012 -6.261 36.031 1.00 94.06 292 ARG A C 1
ATOM 2353 O O . ARG A 1 292 ? -7.421 -5.113 35.875 1.00 94.06 292 ARG A O 1
ATOM 2360 N N . MET A 1 293 ? -7.779 -7.336 35.862 1.00 94.25 293 MET A N 1
ATOM 2361 C CA . MET A 1 293 ? -9.192 -7.255 35.511 1.00 94.25 293 MET A CA 1
ATOM 2362 C C . MET A 1 293 ? -9.989 -6.563 36.616 1.00 94.25 293 MET A C 1
ATOM 2364 O O . MET A 1 293 ? -10.758 -5.660 36.312 1.00 94.25 293 MET A O 1
ATOM 2368 N N . ASN A 1 294 ? -9.747 -6.907 37.885 1.00 93.44 294 ASN A N 1
ATOM 2369 C CA . ASN A 1 294 ? -10.379 -6.248 39.032 1.00 93.44 294 ASN A CA 1
ATOM 2370 C C . ASN A 1 294 ? -10.051 -4.752 39.102 1.00 93.44 294 ASN A C 1
ATOM 2372 O O . ASN A 1 294 ? -10.913 -3.936 39.426 1.00 93.44 294 ASN A O 1
ATOM 2376 N N . TYR A 1 295 ? -8.806 -4.375 38.799 1.00 93.94 295 TYR A N 1
ATOM 2377 C CA . TYR A 1 295 ? -8.428 -2.966 38.725 1.00 93.94 295 TYR A CA 1
ATOM 2378 C C . TYR A 1 295 ? -9.190 -2.249 37.603 1.00 93.94 295 TYR A C 1
ATOM 2380 O O . TYR A 1 295 ? -9.790 -1.201 37.834 1.00 93.94 295 TYR A O 1
ATOM 2388 N N . LEU A 1 296 ? -9.239 -2.842 36.406 1.00 93.94 296 LEU A N 1
ATOM 2389 C CA . LEU A 1 296 ? -9.963 -2.285 35.264 1.00 93.94 296 LEU A CA 1
ATOM 2390 C C . LEU A 1 296 ? -11.467 -2.144 35.544 1.00 93.94 296 LEU A C 1
ATOM 2392 O O . LEU A 1 296 ? -12.030 -1.073 35.320 1.00 93.94 296 LEU A O 1
ATOM 2396 N N . THR A 1 297 ? -12.125 -3.187 36.058 1.00 93.06 297 THR A N 1
ATOM 2397 C CA . THR A 1 297 ? -13.554 -3.139 36.405 1.00 93.06 297 THR A CA 1
ATOM 2398 C C . THR A 1 297 ? -13.821 -2.128 37.513 1.00 93.06 297 THR A C 1
ATOM 2400 O O . THR A 1 297 ? -14.823 -1.417 37.451 1.00 93.06 297 THR A O 1
ATOM 2403 N N . GLY A 1 298 ? -12.923 -2.007 38.494 1.00 93.31 298 GLY A N 1
ATOM 2404 C CA . GLY A 1 298 ? -12.982 -0.985 39.538 1.00 93.31 298 GLY A CA 1
ATOM 2405 C C . GLY A 1 298 ? -12.940 0.439 38.977 1.00 93.31 298 GLY A C 1
ATOM 2406 O O . GLY A 1 298 ? -13.802 1.256 39.309 1.00 93.31 298 GLY A O 1
ATOM 2407 N N . GLU A 1 299 ? -11.994 0.727 38.080 1.00 93.94 299 GLU A N 1
ATOM 2408 C CA . GLU A 1 299 ? -11.868 2.027 37.407 1.00 93.94 299 GLU A CA 1
ATOM 2409 C C . GLU A 1 299 ? -13.089 2.339 36.526 1.00 93.94 299 GLU A C 1
ATOM 2411 O O . GLU A 1 299 ? -13.621 3.451 36.579 1.00 93.94 299 GLU A O 1
ATOM 2416 N N . MET A 1 300 ? -13.605 1.350 35.784 1.00 93.00 300 MET A N 1
ATOM 2417 C CA . MET A 1 300 ? -14.835 1.494 34.995 1.00 93.00 300 MET A CA 1
ATOM 2418 C C . MET A 1 300 ? -16.046 1.804 35.884 1.00 93.00 300 MET A C 1
ATOM 2420 O O . MET A 1 300 ? -16.784 2.750 35.608 1.00 93.00 300 MET A O 1
ATOM 2424 N N . LYS A 1 301 ? -16.230 1.062 36.986 1.00 92.56 301 LYS A N 1
ATOM 2425 C CA . LYS A 1 301 ? -17.306 1.306 37.963 1.00 92.56 301 LYS A CA 1
ATOM 2426 C C . LYS A 1 301 ? -17.192 2.701 38.577 1.00 92.56 301 LYS A C 1
ATOM 2428 O O . LYS A 1 301 ? -18.215 3.357 38.756 1.00 92.56 301 LYS A O 1
ATOM 2433 N N . ARG A 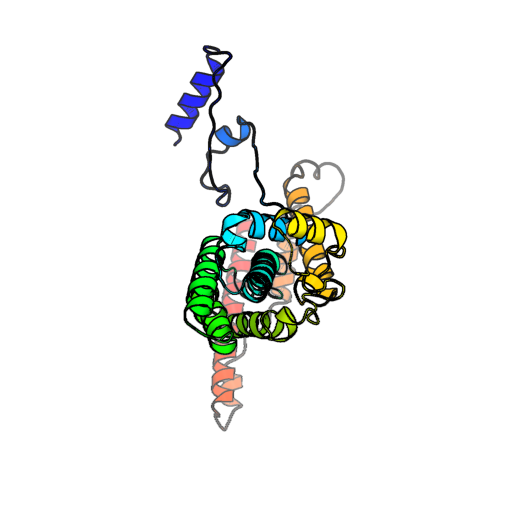1 302 ? -15.978 3.161 38.907 1.00 93.25 302 ARG A N 1
ATOM 2434 C CA . ARG A 1 302 ? -15.753 4.509 39.454 1.00 93.25 302 ARG A CA 1
ATOM 2435 C C . ARG A 1 302 ? -16.147 5.582 38.441 1.00 93.25 302 ARG A C 1
ATOM 2437 O O . ARG A 1 302 ? -16.972 6.427 38.767 1.00 93.25 302 ARG A O 1
ATOM 2444 N N . SER A 1 303 ? -15.621 5.503 37.219 1.00 93.50 303 SER A N 1
ATOM 2445 C CA . SER A 1 303 ? -15.886 6.490 36.166 1.00 93.50 303 SER A CA 1
ATOM 2446 C C . SER A 1 303 ? -17.371 6.571 35.793 1.00 93.50 303 SER A C 1
ATOM 2448 O O . SER A 1 303 ? -17.904 7.668 35.641 1.00 93.50 303 SER A O 1
ATOM 2450 N N . LEU A 1 304 ? -18.069 5.433 35.707 1.00 91.25 304 LEU A N 1
ATOM 2451 C CA . LEU A 1 304 ? -19.508 5.400 35.418 1.00 91.25 304 LEU A CA 1
ATOM 2452 C C . LEU A 1 304 ? -20.351 5.981 36.562 1.00 91.25 304 LEU A C 1
ATOM 2454 O O . LEU A 1 304 ? -21.322 6.688 36.305 1.00 91.25 304 LEU A O 1
ATOM 2458 N N . LYS A 1 305 ? -19.967 5.734 37.822 1.00 89.88 305 LYS A N 1
ATOM 2459 C CA . LYS A 1 305 ? -20.630 6.345 38.986 1.00 89.88 305 LYS A CA 1
ATOM 2460 C C . LYS A 1 305 ? -20.417 7.854 39.044 1.00 89.88 305 LYS A C 1
ATOM 2462 O O . LYS A 1 305 ? -21.358 8.579 39.335 1.00 89.88 305 LYS A O 1
ATOM 2467 N N . GLU A 1 306 ? -19.208 8.331 38.750 1.00 90.75 306 GLU A N 1
ATOM 2468 C CA . GLU A 1 306 ? -18.919 9.768 38.647 1.00 90.75 306 GLU A CA 1
ATOM 2469 C C . GLU A 1 306 ? -19.761 10.430 37.549 1.00 90.75 306 GLU A C 1
ATOM 2471 O O . GLU A 1 306 ? -20.287 11.522 37.756 1.00 90.75 306 GLU A O 1
ATOM 2476 N N . LEU A 1 307 ? -19.958 9.752 36.413 1.00 88.75 307 LEU A N 1
ATOM 2477 C CA . LEU A 1 307 ? -20.844 10.230 35.353 1.00 88.75 307 LEU A CA 1
ATOM 2478 C C . LEU A 1 307 ? -22.314 10.291 35.806 1.00 88.75 307 LEU A C 1
ATOM 2480 O O . LEU A 1 307 ? -22.976 11.293 35.551 1.00 88.75 307 LEU A O 1
ATOM 2484 N N . ASP A 1 308 ? -22.823 9.270 36.505 1.00 88.12 308 ASP A N 1
ATOM 2485 C CA . ASP A 1 308 ? -24.187 9.288 37.067 1.00 88.12 308 ASP A CA 1
ATOM 2486 C C . ASP A 1 308 ? -24.365 10.398 38.119 1.00 88.12 308 ASP A C 1
ATOM 2488 O O . ASP A 1 308 ? -25.388 11.085 38.115 1.00 88.12 308 ASP A O 1
ATOM 2492 N N . PHE A 1 309 ? -23.368 10.648 38.976 1.00 87.06 309 PHE A N 1
ATOM 2493 C CA . PHE A 1 309 ? -23.401 11.785 39.905 1.00 87.06 309 PHE A CA 1
ATOM 2494 C C . PHE A 1 309 ? -23.391 13.131 39.172 1.00 87.06 309 PHE A C 1
ATOM 2496 O O . PHE A 1 309 ? -24.245 13.977 39.450 1.00 87.06 309 PHE A O 1
ATOM 2503 N N . GLY A 1 310 ? -22.534 13.281 38.159 1.00 85.19 310 GLY A N 1
ATOM 2504 C CA . GLY A 1 310 ? -22.479 14.478 37.322 1.00 85.19 310 GLY A CA 1
ATOM 2505 C C . GLY A 1 310 ? -23.793 14.761 36.586 1.00 85.19 310 GLY A C 1
ATOM 2506 O O . GLY A 1 310 ? -24.221 15.911 36.522 1.00 85.19 310 GLY A O 1
ATOM 2507 N N . LEU A 1 311 ? -24.488 13.725 36.099 1.00 83.62 311 LEU A N 1
ATOM 2508 C CA . LEU A 1 311 ? -25.820 13.855 35.486 1.00 83.62 311 LEU A CA 1
ATOM 2509 C C . LEU A 1 311 ? -26.896 14.287 36.492 1.00 83.62 311 LEU A C 1
ATOM 2511 O O . LEU A 1 311 ? -27.852 14.965 36.119 1.00 83.62 311 LEU A O 1
ATOM 2515 N N . ARG A 1 312 ? -26.750 13.913 37.767 1.00 81.44 312 ARG A N 1
ATOM 2516 C CA . ARG A 1 312 ? -27.647 14.334 38.858 1.00 81.44 312 ARG A CA 1
ATOM 2517 C C . ARG A 1 312 ? -27.321 15.730 39.400 1.00 81.44 312 ARG A C 1
ATOM 2519 O O . ARG A 1 312 ? -28.111 16.252 40.182 1.00 81.44 312 ARG A O 1
ATOM 2526 N N . GLY A 1 313 ? -26.203 16.329 38.982 1.00 73.94 313 GLY A N 1
ATOM 2527 C CA . GLY A 1 313 ? -25.774 17.666 39.397 1.00 73.94 313 GLY A CA 1
ATOM 2528 C C . GLY A 1 313 ? -25.134 17.736 40.788 1.00 73.94 313 GLY A C 1
ATOM 2529 O O . GLY A 1 313 ? -25.139 18.816 41.377 1.00 73.94 313 GLY A O 1
ATOM 2530 N N . ASN A 1 314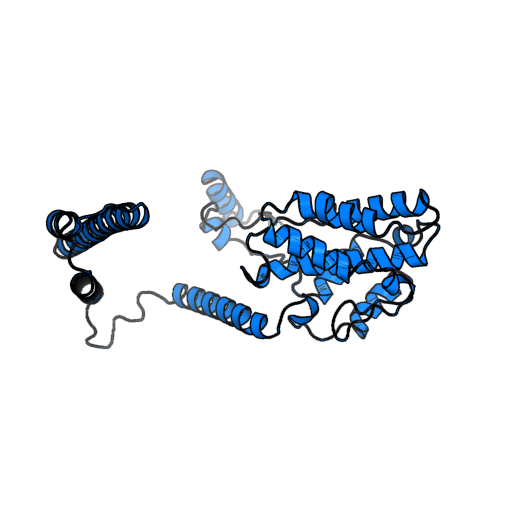 ? -24.609 16.614 41.301 1.00 47.75 314 ASN A N 1
ATOM 2531 C CA . ASN A 1 314 ? -23.879 16.525 42.574 1.00 47.75 314 ASN A CA 1
ATOM 2532 C C . ASN A 1 314 ? -22.396 16.223 42.357 1.00 47.75 314 ASN A C 1
ATOM 2534 O O . ASN A 1 314 ? -22.088 15.413 41.456 1.00 47.75 314 ASN A O 1
#

pLDDT: mean 86.21, std 12.27, range [47.34, 96.75]

Organism: NCBI:txid105785

Foldseek 3Di:
DVVVLVVVVCVVVVPPDPPDDDDDDDDDDPPPPDDVSVVVVDDDDDDDQDAFQLSQLVVLLVVDAQCLCVVAPPNLLLNLVLSLLSLLLSLLVRLVLLDVLSPVDDFDDDSVLSVVLSVVQRVQRRVDVDRPLVVSLCCSLCPRRVVRDPDVVVSVVSSVLSVQSRDPVSSVQNHALFVQRTRDGRDGSVVVSVSSVPRPDPGACRSSVDDRVSVVSSVVVVVVVVVVVVVVPDDPPPPDDDDPDQDPLRVLVVVLVVVLVPQDDQDPLVVLVVVDPDDDPVSVVVSVVSVVSNVVSVVSNVVSVVVVVVSVVD

Radius of gyration: 29.56 Å; chains: 1; bounding box: 71×74×75 Å

Sequence (314 aa):
MRRTQCFIRKMLLLSCFCHLTIIFNSFPKRCTSYLQGILESSIKITNEPPTGMQANLHKALDNFNQEALEMCSKEAEFKAILFSLCYFHAVVAERRKFGPQGWNKIYPFNVGDLNISVNVLYNYLEANSKVPWEDLRYLFGEIMYGGHITDDWNRRLCISYLEELVQPELVDGELTLAPGFPAPPNTDYIGYHAYIDEMMPPESPYLYGLHPNAEIGFLTTTSENLFRTVFEMQPRDAGASGGATVTPEEKVKQIVDEILEKLPVDFNMLEIMNKVEERTPYLIVAFQECERMNYLTGEMKRSLKELDFGLRGN

InterPro domains:
  IPR026983 Dynein heavy chain [PTHR46961] (36-313)
  IPR041228 Dynein heavy chain, C-terminal domain [PF18199] (221-313)
  IPR041658 Dynein heavy chain, AAA lid domain [PF18198] (78-214)
  IPR042219 Dynein heavy chain, AAA lid domain superfamily [G3DSA:1.10.8.720] (48-211)

Secondary structure (DSSP, 8-state):
-HHHHHHHHHHHHTT--TT-----------TTSS-HHHHHTS-----PPPPSHHHHHHHHHTT--HHHHTSSSSHHHHHHHHHHHHHHHHHHHHGGGGGGGT-SS-----HHHHHHHHHHHHHHHHH-SS--HHHHHHIIIIIITGGG---HHHHHHHHHHHHHHS-THHHHT--EEETTEEPPPS--HHHHHHHHHHHPPSP-GGGGT--THHHHHHHHHHHHHHHHHHHHTS-TTTTSSSS----HHHHHHHHHHHHHHHSPPPP-HHHHHHT-SS--HHHHHHHHHHHHHHHHHHHHHHHHHHHHHHHHT-